Protein AF-A0A736RES4-F1 (afdb_monomer_lite)

Radius of gyration: 31.73 Å; chains: 1; bounding box: 87×68×67 Å

Sequence (250 aa):
MTNKTKELVAAGHALAKELHCAESAALVRELATQLDLQRVRADTLAADNENALAVLKEANHTVLRAKAWPDATPDYYVVVTSAGVWQSFCKTRAEAEFIVSKPFNPGYSVLEIYTAPPAPVSVLEEREAFESFMEARFRDTIDRKRVKNGDQGYFAWDMIVAWIVWQGRAAMLQGGDGNSPEIPNGYTKAADTGIPIESDGWQLVPVEPTSEMRDAYHDAQKEYESLNGLWSPDHQWKAMLAAAPQQEAK

Organism: NCBI:txid1967611

pLDDT: mean 71.94, std 18.94, range [29.03, 97.19]

Structure (mmCIF, N/CA/C/O backbone):
data_AF-A0A736RES4-F1
#
_entry.id   AF-A0A736RES4-F1
#
loop_
_atom_site.group_PDB
_atom_site.id
_atom_site.type_symbol
_atom_site.label_atom_id
_atom_site.label_alt_id
_atom_site.label_comp_id
_atom_site.label_asym_id
_atom_site.label_entity_id
_atom_site.label_seq_id
_atom_site.pdbx_PDB_ins_code
_atom_site.Cartn_x
_atom_site.Cartn_y
_atom_site.Cartn_z
_atom_site.occupancy
_atom_site.B_iso_or_equiv
_atom_site.auth_seq_id
_atom_site.auth_comp_id
_atom_site.auth_asym_id
_atom_site.auth_atom_id
_atom_site.pdbx_PDB_model_num
ATOM 1 N N . MET A 1 1 ? 21.924 -1.741 -8.881 1.00 59.28 1 MET A N 1
ATOM 2 C CA . MET A 1 1 ? 22.102 -2.820 -9.892 1.00 59.28 1 MET A CA 1
ATOM 3 C C . MET A 1 1 ? 23.445 -3.558 -9.711 1.00 59.28 1 MET A C 1
ATOM 5 O O . MET A 1 1 ? 24.275 -3.068 -8.956 1.00 59.28 1 MET A O 1
ATOM 9 N N . THR A 1 2 ? 23.685 -4.733 -10.324 1.00 69.56 2 THR A N 1
ATOM 10 C CA . THR A 1 2 ? 24.874 -5.584 -10.033 1.00 69.56 2 THR A CA 1
ATOM 11 C C . THR A 1 2 ? 26.161 -5.134 -10.755 1.00 69.56 2 THR A C 1
ATOM 13 O O . THR A 1 2 ? 26.101 -4.568 -11.846 1.00 69.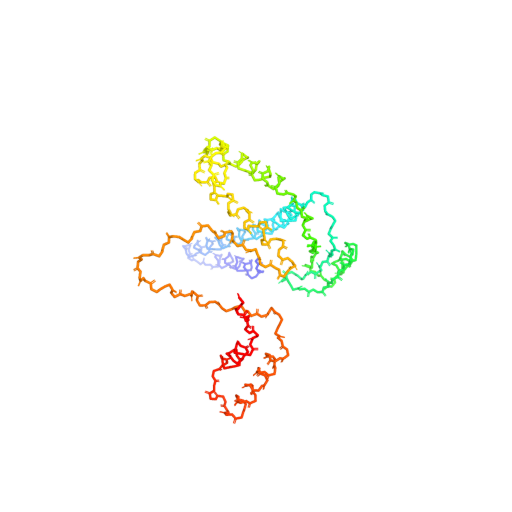56 2 THR A O 1
ATOM 16 N N . ASN A 1 3 ? 27.345 -5.424 -10.181 1.00 82.69 3 ASN A N 1
ATOM 17 C CA . ASN A 1 3 ? 28.668 -5.133 -10.784 1.00 82.69 3 ASN A CA 1
ATOM 18 C C . ASN A 1 3 ? 28.823 -5.677 -12.216 1.00 82.69 3 ASN A C 1
ATOM 20 O O . ASN A 1 3 ? 29.477 -5.048 -13.047 1.00 82.69 3 ASN A O 1
ATOM 24 N N . LYS A 1 4 ? 28.134 -6.779 -12.529 1.00 88.25 4 LYS A N 1
ATOM 25 C CA . LYS A 1 4 ? 28.147 -7.437 -13.841 1.00 88.25 4 LYS A CA 1
ATOM 26 C C . LYS A 1 4 ? 27.744 -6.505 -14.990 1.00 88.25 4 LYS A C 1
ATOM 28 O O . LYS A 1 4 ? 28.331 -6.575 -16.062 1.00 88.25 4 LYS A O 1
ATOM 33 N N . THR A 1 5 ? 26.788 -5.594 -14.781 1.00 91.75 5 THR A N 1
ATOM 34 C CA . THR A 1 5 ? 26.382 -4.633 -15.824 1.00 91.75 5 THR A CA 1
ATOM 35 C C . THR A 1 5 ? 27.490 -3.621 -16.118 1.00 91.75 5 THR A C 1
ATOM 37 O O . THR A 1 5 ? 27.674 -3.228 -17.265 1.00 91.75 5 THR A O 1
ATOM 40 N N . LYS A 1 6 ? 28.264 -3.209 -15.103 1.00 90.25 6 LYS A N 1
ATOM 41 C CA . LYS A 1 6 ? 29.404 -2.292 -15.286 1.00 90.25 6 LYS A CA 1
ATOM 42 C C . LYS A 1 6 ? 30.526 -2.960 -16.081 1.00 90.25 6 LYS A C 1
ATOM 44 O O . LYS A 1 6 ? 31.078 -2.353 -16.993 1.00 90.25 6 LYS A O 1
ATOM 49 N N . GLU A 1 7 ? 30.809 -4.219 -15.763 1.00 94.25 7 GLU A N 1
ATOM 50 C CA . GLU A 1 7 ? 31.782 -5.044 -16.484 1.00 94.25 7 GLU A CA 1
ATOM 51 C C . GLU A 1 7 ? 31.365 -5.254 -17.946 1.00 94.25 7 GLU A C 1
ATOM 53 O O . GLU A 1 7 ? 32.195 -5.117 -18.841 1.00 94.25 7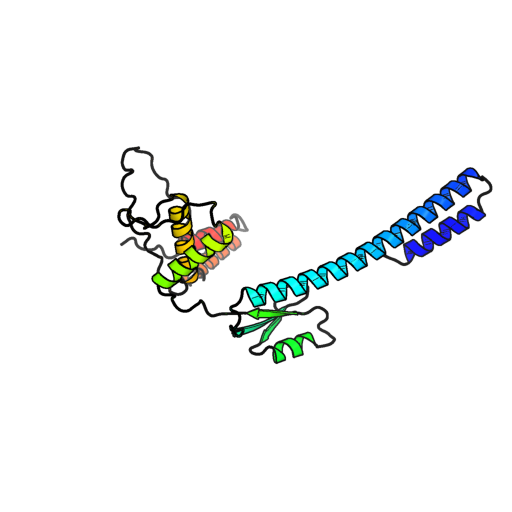 GLU A O 1
ATOM 58 N N . LEU A 1 8 ? 30.076 -5.496 -18.208 1.00 94.06 8 LEU A N 1
ATOM 59 C CA . LEU A 1 8 ? 29.555 -5.686 -19.564 1.00 94.06 8 LEU A CA 1
ATOM 60 C C . LEU A 1 8 ? 29.645 -4.412 -20.419 1.00 94.06 8 LEU A C 1
ATOM 62 O O . LEU A 1 8 ? 30.021 -4.486 -21.587 1.00 94.06 8 LEU A O 1
ATOM 66 N N . VAL A 1 9 ? 29.359 -3.241 -19.839 1.00 95.06 9 VAL A N 1
ATOM 67 C CA . VAL A 1 9 ? 29.549 -1.940 -20.509 1.00 95.06 9 VAL A CA 1
ATOM 68 C C . VAL A 1 9 ? 31.022 -1.733 -20.874 1.00 95.06 9 VAL A C 1
ATOM 70 O O . VAL A 1 9 ? 31.340 -1.385 -22.013 1.00 95.06 9 VAL A O 1
ATOM 73 N N . ALA A 1 10 ? 31.936 -1.995 -19.933 1.00 95.06 10 ALA A N 1
ATOM 74 C CA . ALA A 1 10 ? 33.372 -1.879 -20.176 1.00 95.06 10 ALA A CA 1
ATOM 75 C C . ALA A 1 10 ? 33.851 -2.854 -21.268 1.00 95.06 10 ALA A C 1
ATOM 77 O O . ALA A 1 10 ? 34.596 -2.454 -22.166 1.00 95.06 10 ALA A O 1
ATOM 78 N N . ALA A 1 11 ? 33.376 -4.102 -21.237 1.00 95.50 11 ALA A N 1
ATOM 79 C CA . ALA A 1 11 ? 33.677 -5.117 -22.241 1.00 95.50 11 ALA A CA 1
ATOM 80 C C . ALA A 1 11 ? 33.148 -4.737 -23.634 1.00 95.50 11 ALA A C 1
ATOM 82 O O . ALA A 1 11 ? 33.863 -4.897 -24.619 1.00 95.50 11 ALA A O 1
ATOM 83 N N . GLY A 1 12 ? 31.943 -4.165 -23.730 1.00 95.44 12 GLY A N 1
ATOM 84 C CA . GLY A 1 12 ? 31.389 -3.670 -24.994 1.00 95.44 12 GLY A CA 1
ATOM 85 C C . GLY A 1 12 ? 32.246 -2.562 -25.613 1.00 95.44 12 GLY A C 1
ATOM 86 O O . GLY A 1 12 ? 32.579 -2.609 -26.798 1.00 95.44 12 GLY A O 1
ATOM 87 N N . HIS A 1 13 ? 32.700 -1.601 -24.804 1.00 96.12 13 HIS A N 1
ATOM 88 C CA . HIS A 1 13 ? 33.616 -0.560 -25.278 1.00 96.12 13 HIS A CA 1
ATOM 89 C C . HIS A 1 13 ? 34.999 -1.095 -25.675 1.00 96.12 13 HIS A C 1
ATOM 91 O O . HIS A 1 13 ? 35.616 -0.536 -26.584 1.00 96.12 13 HIS A O 1
ATOM 97 N N . ALA A 1 14 ? 35.494 -2.148 -25.018 1.00 96.31 14 ALA A N 1
ATOM 98 C CA . ALA A 1 14 ? 36.739 -2.815 -25.396 1.00 96.31 14 ALA A CA 1
ATOM 99 C C . ALA A 1 14 ? 36.593 -3.561 -26.733 1.00 96.31 14 ALA A C 1
ATOM 101 O O . ALA A 1 14 ? 37.364 -3.304 -27.655 1.00 96.31 14 ALA A O 1
ATOM 102 N N . LEU A 1 15 ? 35.542 -4.373 -26.885 1.00 94.94 15 LEU A N 1
ATOM 103 C CA . LEU A 1 15 ? 35.248 -5.128 -28.107 1.00 94.94 15 LEU A CA 1
ATOM 104 C C . LEU A 1 15 ? 35.121 -4.215 -29.332 1.00 94.94 15 LEU A C 1
ATOM 106 O O . LEU A 1 15 ? 35.621 -4.520 -30.412 1.00 94.94 15 LEU A O 1
ATOM 110 N N . ALA A 1 16 ? 34.501 -3.048 -29.169 1.00 95.31 16 ALA A N 1
ATOM 111 C CA . ALA A 1 16 ? 34.380 -2.092 -30.258 1.00 95.31 16 ALA A CA 1
ATOM 112 C C . ALA A 1 16 ? 35.713 -1.510 -30.755 1.00 95.31 16 ALA A C 1
ATOM 114 O O . ALA A 1 16 ? 35.770 -1.036 -31.887 1.00 95.31 16 ALA A O 1
ATOM 115 N N . LYS A 1 17 ? 36.774 -1.524 -29.938 1.00 94.31 17 LYS A N 1
ATOM 116 C CA . LYS A 1 17 ? 38.123 -1.104 -30.361 1.00 94.31 17 LYS A CA 1
ATOM 117 C C . LYS A 1 17 ? 38.843 -2.191 -31.157 1.00 94.31 17 LYS A C 1
ATOM 119 O O . LYS A 1 17 ? 39.722 -1.869 -31.947 1.00 94.31 17 LYS A O 1
ATOM 124 N N . GLU A 1 18 ? 38.475 -3.449 -30.940 1.00 94.88 18 GLU A N 1
ATOM 125 C CA . GLU A 1 18 ? 39.070 -4.617 -31.597 1.00 94.88 18 GLU A CA 1
ATOM 126 C C . GLU A 1 18 ? 38.394 -4.940 -32.940 1.00 94.88 18 GLU A C 1
ATOM 128 O O . GLU A 1 18 ? 38.956 -5.646 -33.774 1.00 94.88 18 GLU A O 1
ATOM 133 N N . LEU A 1 19 ? 37.199 -4.395 -33.186 1.00 94.38 19 LEU A N 1
ATOM 134 C CA . LEU A 1 19 ? 36.451 -4.603 -34.423 1.00 94.38 19 LEU A CA 1
ATOM 135 C C . LEU A 1 19 ? 37.047 -3.827 -35.608 1.00 94.38 19 LEU A C 1
ATOM 137 O O . LEU A 1 19 ? 37.146 -2.602 -35.595 1.00 94.38 19 LEU A O 1
ATOM 141 N N . HIS A 1 20 ? 37.354 -4.548 -36.690 1.00 90.38 20 HIS A N 1
ATOM 142 C CA . HIS A 1 20 ? 37.870 -3.972 -37.940 1.00 90.38 20 HIS A CA 1
ATOM 143 C C . HIS A 1 20 ? 36.785 -3.326 -38.821 1.00 90.38 20 HIS A C 1
ATOM 145 O O . HIS A 1 20 ? 37.083 -2.453 -39.634 1.00 90.38 20 HIS A O 1
ATOM 151 N N . CYS A 1 21 ? 35.523 -3.744 -38.675 1.00 95.56 21 CYS A N 1
ATOM 152 C CA . CYS A 1 21 ? 34.391 -3.154 -39.387 1.00 95.56 21 CYS A CA 1
ATOM 153 C C . CYS A 1 21 ? 33.878 -1.922 -38.630 1.00 95.56 21 CYS A C 1
ATOM 155 O O . CYS A 1 21 ? 33.385 -2.040 -37.505 1.00 95.56 21 CYS A O 1
ATOM 157 N N . ALA A 1 22 ? 33.952 -0.750 -39.266 1.00 92.75 22 ALA A N 1
ATOM 158 C CA . ALA A 1 22 ? 33.562 0.520 -38.656 1.00 92.75 22 ALA A CA 1
ATOM 159 C C . ALA A 1 22 ? 32.084 0.551 -38.223 1.00 92.75 22 ALA A C 1
ATOM 161 O O . ALA A 1 22 ? 31.775 1.057 -37.144 1.00 92.75 22 ALA A O 1
ATOM 162 N N . GLU A 1 23 ? 31.187 -0.035 -39.021 1.00 94.38 23 GLU A N 1
ATOM 163 C CA . GLU A 1 23 ? 29.748 -0.096 -38.725 1.00 94.38 23 GLU A CA 1
ATOM 164 C C . GLU A 1 23 ? 29.456 -0.985 -37.512 1.00 94.38 23 GLU A C 1
ATOM 166 O O . GLU A 1 23 ? 28.743 -0.581 -36.594 1.00 94.38 23 GLU A O 1
ATOM 171 N N . SER A 1 24 ? 30.082 -2.164 -37.445 1.00 92.44 24 SER A N 1
ATOM 172 C CA . SER A 1 24 ? 29.939 -3.068 -36.295 1.00 92.44 24 SER A CA 1
ATOM 173 C C . SER A 1 24 ? 30.516 -2.447 -35.017 1.00 92.44 24 SER A C 1
ATOM 175 O O . SER A 1 24 ? 29.893 -2.504 -33.958 1.00 92.44 24 SER A O 1
ATOM 177 N N . ALA A 1 25 ? 31.674 -1.785 -35.111 1.00 94.56 25 ALA A N 1
ATOM 178 C CA . ALA A 1 25 ? 32.287 -1.073 -33.990 1.00 94.56 25 ALA A CA 1
ATOM 179 C C . ALA A 1 25 ? 31.430 0.106 -33.492 1.00 94.56 25 ALA A C 1
ATOM 181 O O . ALA A 1 25 ? 31.447 0.435 -32.304 1.00 94.56 25 ALA A O 1
ATOM 182 N N . ALA A 1 26 ? 30.710 0.787 -34.387 1.00 95.19 26 ALA A N 1
ATOM 183 C CA . ALA A 1 26 ? 29.781 1.853 -34.019 1.00 95.19 26 ALA A CA 1
ATOM 184 C C . ALA A 1 26 ? 28.559 1.296 -33.272 1.00 95.19 26 ALA A C 1
ATOM 186 O O . ALA A 1 26 ? 28.244 1.787 -32.190 1.00 95.19 26 ALA A O 1
ATOM 187 N N . LEU A 1 27 ? 27.941 0.225 -33.784 1.00 96.94 27 LEU A N 1
ATOM 188 C CA . LEU A 1 27 ? 26.786 -0.419 -33.146 1.00 96.94 27 LEU A CA 1
ATOM 189 C C . LEU A 1 27 ? 27.102 -0.939 -31.739 1.00 96.94 27 LEU A C 1
ATOM 191 O O . LEU A 1 27 ? 26.329 -0.714 -30.811 1.00 96.94 27 LEU A O 1
ATOM 195 N N . VAL A 1 28 ? 28.253 -1.592 -31.552 1.00 96.44 28 VAL A N 1
ATOM 196 C CA . VAL A 1 28 ? 28.653 -2.122 -30.238 1.00 96.44 28 VAL A CA 1
ATOM 197 C C . VAL A 1 28 ? 28.933 -0.994 -29.233 1.00 96.44 28 VAL A C 1
ATOM 199 O O . VAL A 1 28 ? 28.571 -1.121 -28.063 1.00 96.44 28 VAL A O 1
ATOM 202 N N . ARG A 1 29 ? 29.520 0.133 -29.672 1.00 95.38 29 ARG A N 1
ATOM 203 C CA . ARG A 1 29 ? 29.693 1.325 -28.816 1.00 95.38 29 ARG A CA 1
ATOM 204 C C . ARG A 1 29 ? 28.360 1.914 -28.394 1.00 95.38 29 ARG A C 1
ATOM 206 O O . ARG A 1 29 ? 28.181 2.175 -27.210 1.00 95.38 29 ARG A O 1
ATOM 213 N N . GLU A 1 30 ? 27.453 2.092 -29.346 1.00 97.19 30 GLU A N 1
ATOM 214 C CA . GLU A 1 30 ? 26.128 2.649 -29.088 1.00 97.19 30 GLU A CA 1
ATOM 215 C C . GLU A 1 30 ? 25.348 1.772 -28.102 1.00 97.19 30 GLU A C 1
ATOM 217 O O . GLU A 1 30 ? 24.819 2.272 -27.113 1.00 97.19 30 GLU A O 1
ATOM 222 N N . LEU A 1 31 ? 25.361 0.448 -28.291 1.00 96.94 31 LEU A N 1
ATOM 223 C CA . LEU A 1 31 ? 24.708 -0.488 -27.376 1.00 96.94 31 LEU A CA 1
ATOM 224 C C . LEU A 1 31 ? 25.300 -0.417 -25.957 1.00 96.94 31 LEU A C 1
ATOM 226 O O . LEU A 1 31 ? 24.554 -0.412 -24.978 1.00 96.94 31 LEU A O 1
ATOM 230 N N . ALA A 1 32 ? 26.629 -0.333 -25.832 1.00 95.88 32 ALA A N 1
ATOM 231 C CA . ALA A 1 32 ? 27.297 -0.198 -24.538 1.00 95.88 32 ALA A CA 1
ATOM 232 C C . ALA A 1 32 ? 26.924 1.121 -23.837 1.00 95.88 32 ALA A C 1
ATOM 234 O O . ALA A 1 32 ? 26.621 1.118 -22.643 1.00 95.88 32 ALA A O 1
ATOM 235 N N . THR A 1 33 ? 26.863 2.229 -24.581 1.00 96.69 33 THR A N 1
ATOM 236 C CA . THR A 1 33 ? 26.417 3.529 -24.062 1.00 96.69 33 THR A CA 1
ATOM 237 C C . THR A 1 33 ? 24.947 3.500 -23.645 1.00 96.69 33 THR A C 1
ATOM 239 O O . THR A 1 33 ? 24.610 3.973 -22.560 1.00 96.69 33 THR A O 1
ATOM 242 N N . GLN A 1 34 ? 24.065 2.894 -24.442 1.00 96.94 34 GLN A N 1
ATOM 243 C CA . GLN A 1 34 ? 22.653 2.737 -24.084 1.00 96.94 34 GLN A CA 1
ATOM 244 C C . GLN A 1 34 ? 22.472 1.884 -22.826 1.00 96.94 34 GLN A C 1
ATOM 246 O O . GLN A 1 34 ? 21.656 2.225 -21.968 1.00 96.94 34 GLN A O 1
ATOM 251 N N . LEU A 1 35 ? 23.253 0.813 -22.674 1.00 95.12 35 LEU A N 1
ATOM 252 C CA . LEU A 1 35 ? 23.230 -0.019 -21.475 1.00 95.12 35 LEU A CA 1
ATOM 253 C C . LEU A 1 35 ? 23.697 0.755 -20.230 1.00 95.12 35 LEU A C 1
ATOM 255 O O . LEU A 1 35 ? 23.096 0.612 -19.164 1.00 95.12 35 LEU A O 1
ATOM 259 N N . ASP A 1 36 ? 24.720 1.605 -20.353 1.00 95.00 36 ASP A N 1
ATOM 260 C CA . ASP A 1 36 ? 25.192 2.454 -19.252 1.00 95.00 36 ASP A CA 1
ATOM 261 C C . ASP A 1 36 ? 24.139 3.496 -18.845 1.00 95.00 36 ASP A C 1
ATOM 263 O O . ASP A 1 36 ? 23.849 3.658 -17.658 1.00 95.00 36 ASP A O 1
ATOM 267 N N . LEU A 1 37 ? 23.479 4.126 -19.824 1.00 95.44 37 LEU A N 1
ATOM 268 C CA . LEU A 1 37 ? 22.366 5.049 -19.583 1.00 95.44 37 LEU A CA 1
ATOM 269 C C . LEU A 1 37 ? 21.194 4.364 -18.869 1.00 95.44 37 LEU A C 1
ATOM 271 O O . LEU A 1 37 ? 20.633 4.925 -17.926 1.00 95.44 37 LEU A O 1
ATOM 275 N N . GLN A 1 38 ? 20.826 3.150 -19.289 1.00 93.62 38 GLN A N 1
ATOM 276 C CA . GLN A 1 38 ? 19.784 2.360 -18.624 1.00 93.62 38 GLN A CA 1
ATOM 277 C C . GLN A 1 38 ? 20.182 1.996 -17.191 1.00 93.62 38 GLN A C 1
ATOM 279 O O . GLN A 1 38 ? 19.349 2.074 -16.287 1.00 93.62 38 GLN A O 1
ATOM 284 N N . ARG A 1 39 ? 21.462 1.672 -16.956 1.00 92.81 39 ARG A N 1
ATOM 285 C CA . ARG A 1 39 ? 21.975 1.421 -15.605 1.00 92.81 39 ARG A CA 1
ATOM 286 C C . ARG A 1 39 ? 21.780 2.636 -14.705 1.00 92.81 39 ARG A C 1
ATOM 288 O O . ARG A 1 39 ? 21.192 2.501 -13.637 1.00 92.81 39 ARG A O 1
ATOM 295 N N . VAL A 1 40 ? 22.240 3.806 -15.152 1.00 93.56 40 VAL A N 1
ATOM 296 C CA . VAL A 1 40 ? 22.137 5.056 -14.384 1.00 93.56 40 VAL A CA 1
ATOM 297 C C . VAL A 1 40 ? 20.678 5.391 -14.081 1.00 93.56 40 VAL A C 1
ATOM 299 O O . VAL A 1 40 ? 20.353 5.652 -12.929 1.00 93.56 40 VAL A O 1
ATOM 302 N N . ARG A 1 41 ? 19.780 5.309 -15.073 1.00 94.38 41 ARG A N 1
ATOM 303 C CA . ARG A 1 41 ? 18.341 5.574 -14.877 1.00 94.38 41 ARG A CA 1
ATOM 304 C C . ARG A 1 41 ? 17.717 4.685 -13.808 1.00 94.38 41 ARG A C 1
ATOM 306 O O . ARG A 1 41 ? 16.942 5.164 -12.989 1.00 94.38 41 ARG A O 1
ATOM 313 N N . ALA A 1 42 ? 18.041 3.400 -13.816 1.00 90.19 42 ALA A N 1
ATOM 314 C CA . ALA A 1 42 ? 17.499 2.465 -12.842 1.00 90.19 42 ALA A CA 1
ATOM 315 C C . ALA A 1 42 ? 18.126 2.625 -11.448 1.00 90.19 42 ALA A C 1
ATOM 317 O O . ALA A 1 42 ? 17.423 2.432 -10.460 1.00 90.19 42 ALA A O 1
ATOM 318 N N . ASP A 1 43 ? 19.401 3.016 -11.346 1.00 90.19 43 ASP A N 1
ATOM 319 C CA . ASP A 1 43 ? 20.004 3.377 -10.057 1.00 90.19 43 ASP A CA 1
ATOM 320 C C . ASP A 1 43 ? 19.348 4.658 -9.485 1.00 90.19 43 ASP A C 1
ATOM 322 O O . ASP A 1 43 ? 19.042 4.704 -8.295 1.00 90.19 43 ASP A O 1
ATOM 326 N N . THR A 1 44 ? 19.036 5.659 -10.322 1.00 93.69 44 THR A N 1
ATOM 327 C CA . THR A 1 44 ? 18.265 6.851 -9.912 1.00 93.69 44 THR A CA 1
ATOM 328 C C . THR A 1 44 ? 16.851 6.488 -9.464 1.00 93.69 44 THR A C 1
ATOM 330 O O . THR A 1 44 ? 16.435 6.889 -8.383 1.00 93.69 44 THR A O 1
ATOM 333 N N . LEU A 1 45 ? 16.133 5.671 -10.241 1.00 91.75 45 LEU A N 1
ATOM 334 C CA . LEU A 1 45 ? 14.776 5.243 -9.894 1.00 91.75 45 LEU A CA 1
ATOM 335 C C . LEU A 1 45 ? 14.737 4.452 -8.578 1.00 91.75 45 LEU A C 1
ATOM 337 O O . LEU A 1 45 ? 13.792 4.584 -7.806 1.00 91.75 45 LEU A O 1
ATOM 341 N N . ALA A 1 46 ? 15.756 3.633 -8.307 1.00 91.00 46 ALA A N 1
ATOM 342 C CA . ALA A 1 46 ? 15.868 2.920 -7.039 1.00 91.00 46 ALA A CA 1
ATOM 343 C C . ALA A 1 46 ? 16.006 3.891 -5.853 1.00 91.00 46 ALA A C 1
ATOM 345 O O . ALA A 1 46 ? 15.287 3.740 -4.868 1.00 91.00 46 ALA A O 1
ATOM 346 N N . ALA A 1 47 ? 16.860 4.912 -5.975 1.00 89.38 47 ALA A N 1
ATOM 347 C CA . ALA A 1 47 ? 17.019 5.940 -4.946 1.00 89.38 47 ALA A CA 1
ATOM 348 C C . ALA A 1 47 ? 15.732 6.761 -4.739 1.00 89.38 47 ALA A C 1
ATOM 350 O O . ALA A 1 47 ? 15.321 7.002 -3.603 1.00 89.38 47 ALA A O 1
ATOM 351 N N . ASP A 1 48 ? 15.054 7.142 -5.824 1.00 90.50 48 ASP A N 1
ATOM 352 C CA . ASP A 1 48 ? 13.781 7.867 -5.757 1.00 90.50 48 ASP A CA 1
ATOM 353 C C . ASP A 1 48 ? 12.688 7.031 -5.076 1.00 90.50 48 ASP A C 1
ATOM 355 O O . ASP A 1 48 ? 11.938 7.547 -4.245 1.00 90.50 48 ASP A O 1
ATOM 359 N N . ASN A 1 49 ? 12.628 5.726 -5.360 1.00 87.88 49 ASN A N 1
ATOM 360 C CA . ASN A 1 49 ? 11.690 4.809 -4.712 1.00 87.88 49 ASN A CA 1
ATOM 361 C C . ASN A 1 49 ? 11.967 4.652 -3.209 1.00 87.88 49 ASN A C 1
ATOM 363 O O . ASN A 1 49 ? 11.023 4.624 -2.417 1.00 87.88 49 ASN A O 1
ATOM 367 N N . GLU A 1 50 ? 13.234 4.566 -2.796 1.00 89.44 50 GLU A N 1
ATOM 368 C CA . GLU A 1 50 ? 13.603 4.528 -1.374 1.00 89.44 50 GLU A CA 1
ATOM 369 C C . GLU A 1 50 ? 13.175 5.811 -0.648 1.00 89.44 50 GLU A C 1
ATOM 371 O O . GLU A 1 50 ? 12.569 5.745 0.426 1.00 89.44 50 GLU A O 1
ATOM 376 N N . ASN A 1 51 ? 13.396 6.974 -1.267 1.00 87.88 51 ASN A N 1
ATOM 377 C CA . ASN A 1 51 ? 12.951 8.261 -0.734 1.00 87.88 51 ASN A CA 1
ATOM 378 C C . ASN A 1 51 ? 11.421 8.346 -0.641 1.00 87.88 51 ASN A C 1
ATOM 380 O O . ASN A 1 51 ? 10.883 8.758 0.388 1.00 87.88 51 ASN A O 1
ATOM 384 N N . ALA A 1 52 ? 10.702 7.917 -1.681 1.00 82.25 52 ALA A N 1
ATOM 385 C CA . ALA A 1 52 ? 9.241 7.902 -1.689 1.00 82.25 52 ALA A CA 1
ATOM 386 C C . ALA A 1 52 ? 8.673 6.991 -0.589 1.00 82.25 52 ALA A C 1
ATOM 388 O O . ALA A 1 52 ? 7.730 7.371 0.106 1.00 82.25 52 ALA A O 1
ATOM 389 N N . LEU A 1 53 ? 9.276 5.818 -0.373 1.00 79.69 53 LEU A N 1
ATOM 390 C CA . LEU A 1 53 ? 8.908 4.920 0.722 1.00 79.69 53 LEU A CA 1
ATOM 391 C C . LEU A 1 53 ? 9.140 5.558 2.096 1.00 79.69 53 LEU A C 1
ATOM 393 O O . LEU A 1 53 ? 8.309 5.381 2.986 1.00 79.69 53 LEU A O 1
ATOM 397 N N . ALA A 1 54 ? 10.234 6.300 2.283 1.00 79.75 54 ALA A N 1
ATOM 398 C CA . ALA A 1 54 ? 10.489 7.020 3.529 1.00 79.75 54 ALA A CA 1
ATOM 399 C C . ALA A 1 54 ? 9.422 8.099 3.789 1.00 79.75 54 ALA A C 1
ATOM 401 O O . ALA A 1 54 ? 8.857 8.152 4.882 1.00 79.75 54 ALA A O 1
ATOM 402 N N . VAL A 1 55 ? 9.076 8.891 2.768 1.00 81.94 55 VAL A N 1
ATOM 403 C CA . VAL A 1 55 ? 8.021 9.917 2.854 1.00 81.94 55 VAL A CA 1
ATOM 404 C C . VAL A 1 55 ? 6.659 9.294 3.165 1.00 81.94 55 VAL A C 1
ATOM 406 O O . VAL A 1 55 ? 5.936 9.798 4.021 1.00 81.94 55 VAL A O 1
ATOM 409 N N . LEU A 1 56 ? 6.308 8.179 2.519 1.00 68.38 56 LEU A N 1
ATOM 410 C CA . LEU A 1 56 ? 5.041 7.486 2.767 1.00 68.38 56 LEU A CA 1
ATOM 411 C C . LEU A 1 56 ? 4.958 6.898 4.179 1.00 68.38 56 LEU A C 1
ATOM 413 O O . LEU A 1 56 ? 3.893 6.945 4.791 1.00 68.38 56 LEU A O 1
ATOM 417 N N . LYS A 1 57 ? 6.063 6.370 4.719 1.00 74.81 57 LYS A N 1
ATOM 418 C CA . LYS A 1 57 ? 6.114 5.887 6.107 1.00 74.81 57 LYS A CA 1
ATOM 419 C C . LYS A 1 57 ? 5.874 7.020 7.103 1.00 74.81 57 LYS A C 1
ATOM 421 O O . LYS A 1 57 ? 5.070 6.852 8.018 1.00 74.81 57 LYS A O 1
ATOM 426 N N . GLU A 1 58 ? 6.507 8.170 6.887 1.00 71.06 58 GLU A N 1
ATOM 427 C CA . GLU A 1 58 ? 6.324 9.354 7.733 1.00 71.06 58 GLU A CA 1
ATOM 428 C C . GLU A 1 58 ? 4.893 9.905 7.639 1.00 71.06 58 GLU A C 1
ATOM 430 O O . GLU A 1 58 ? 4.253 10.179 8.656 1.00 71.06 58 GLU A O 1
ATOM 435 N N . ALA A 1 59 ? 4.350 9.996 6.422 1.00 65.00 59 ALA A N 1
ATOM 436 C CA . ALA A 1 59 ? 2.970 10.410 6.181 1.00 65.00 59 ALA A CA 1
ATOM 437 C C . ALA A 1 59 ? 1.964 9.461 6.854 1.00 65.00 59 ALA A C 1
ATOM 439 O O . ALA A 1 59 ? 0.985 9.908 7.442 1.00 65.00 59 ALA A O 1
ATOM 440 N N . ASN A 1 60 ? 2.204 8.148 6.817 1.00 61.84 60 ASN A N 1
ATOM 441 C CA . ASN A 1 60 ? 1.325 7.183 7.471 1.00 61.84 60 ASN A CA 1
ATOM 442 C C . ASN A 1 60 ? 1.389 7.309 9.002 1.00 61.84 60 ASN A C 1
ATOM 444 O O . ASN A 1 60 ? 0.352 7.308 9.655 1.00 61.84 60 ASN A O 1
ATOM 448 N N . HIS A 1 61 ? 2.580 7.494 9.578 1.00 60.22 61 HIS A N 1
ATOM 449 C CA . HIS A 1 61 ? 2.732 7.736 11.016 1.00 60.22 61 HIS A CA 1
ATOM 450 C C . HIS A 1 61 ? 2.022 9.028 11.457 1.00 60.22 61 HIS A C 1
ATOM 452 O O . HIS A 1 61 ? 1.292 9.033 12.447 1.00 60.22 61 HIS A O 1
ATOM 458 N N . THR A 1 62 ? 2.156 10.115 10.693 1.00 58.59 62 THR A N 1
ATOM 459 C CA . THR A 1 62 ? 1.468 11.385 10.982 1.00 58.59 62 THR A CA 1
ATOM 460 C C . THR A 1 62 ? -0.044 11.303 10.793 1.00 58.59 62 THR A C 1
ATOM 462 O O . THR A 1 62 ? -0.778 11.835 11.621 1.00 58.59 62 THR A O 1
ATOM 465 N N . VAL A 1 63 ? -0.537 10.604 9.768 1.00 55.78 63 VAL A N 1
ATOM 466 C CA . VAL A 1 63 ? -1.978 10.375 9.568 1.00 55.78 63 VAL A CA 1
ATOM 467 C C . VAL A 1 63 ? -2.558 9.488 10.667 1.00 55.78 63 VAL A C 1
ATOM 469 O O . VAL A 1 63 ? -3.639 9.788 11.165 1.00 55.78 63 VAL A O 1
ATOM 472 N N . LEU A 1 64 ? -1.853 8.434 11.090 1.00 54.44 64 LEU A N 1
ATOM 473 C CA . LEU A 1 64 ? -2.269 7.608 12.226 1.00 54.44 64 LEU A CA 1
ATOM 474 C C . LEU A 1 64 ? -2.317 8.430 13.517 1.00 54.44 64 LEU A C 1
ATOM 476 O O . LEU A 1 64 ? -3.307 8.346 14.236 1.00 54.44 64 LEU A O 1
ATOM 480 N N . ARG A 1 65 ? -1.332 9.305 13.753 1.00 50.41 65 ARG A N 1
ATOM 481 C CA . ARG A 1 65 ? -1.319 10.231 14.895 1.00 50.41 65 ARG A CA 1
ATOM 482 C C . ARG A 1 65 ? -2.400 11.314 14.829 1.00 50.41 65 ARG A C 1
ATOM 484 O O . ARG A 1 65 ? -2.850 11.767 15.867 1.00 50.41 65 ARG A O 1
ATOM 491 N N . ALA A 1 66 ? -2.792 11.755 13.635 1.00 48.66 66 ALA A N 1
ATOM 492 C CA . ALA A 1 66 ? -3.856 12.744 13.451 1.00 48.66 66 ALA A CA 1
ATOM 493 C C . ALA A 1 66 ? -5.264 12.122 13.493 1.00 48.66 66 ALA A C 1
ATOM 495 O O . ALA A 1 66 ? -6.241 12.820 13.756 1.00 48.66 66 ALA A O 1
ATOM 496 N N . LYS A 1 67 ? -5.377 10.824 13.180 1.00 50.44 67 LYS A N 1
ATOM 497 C CA . LYS A 1 67 ? -6.633 10.063 13.188 1.00 50.44 67 LYS A CA 1
ATOM 498 C C . LYS A 1 67 ? -6.910 9.413 14.544 1.00 50.44 67 LYS A C 1
ATOM 500 O O . LYS A 1 67 ? -8.075 9.279 14.910 1.00 50.44 67 LYS A O 1
ATOM 505 N N . ALA A 1 68 ? -5.868 9.031 15.279 1.00 46.34 68 ALA A N 1
ATOM 506 C CA . ALA A 1 68 ? -5.945 8.887 16.723 1.00 46.34 68 ALA A CA 1
ATOM 507 C C . ALA A 1 68 ? -6.116 10.290 17.316 1.00 46.34 68 ALA A C 1
ATOM 509 O O . ALA A 1 68 ? -5.503 11.247 16.856 1.00 46.34 68 ALA A O 1
ATOM 510 N N . TRP A 1 69 ? -7.025 10.423 18.271 1.00 49.34 69 TRP A N 1
ATOM 511 C CA . TRP A 1 69 ? -7.342 11.670 18.963 1.00 49.34 69 TRP A CA 1
ATOM 512 C C . TRP A 1 69 ? -6.063 12.478 19.283 1.00 49.34 69 TRP A C 1
ATOM 514 O O . TRP A 1 69 ? -5.113 11.870 19.775 1.00 49.34 69 TRP A O 1
ATOM 524 N N . PRO A 1 70 ? -6.007 13.809 19.068 1.00 46.91 70 PRO A N 1
ATOM 525 C CA . PRO A 1 70 ? -4.778 14.594 19.253 1.00 46.91 70 PRO A CA 1
ATOM 526 C C . PRO A 1 70 ? -4.139 14.481 20.653 1.00 46.91 70 PRO A C 1
ATOM 528 O O . PRO A 1 70 ? -2.950 14.762 20.795 1.00 46.91 70 PRO A O 1
ATOM 531 N N . ASP A 1 71 ? -4.905 14.006 21.643 1.00 51.19 71 ASP A N 1
ATOM 532 C CA . ASP A 1 71 ? -4.496 13.792 23.035 1.00 51.19 71 ASP A CA 1
ATOM 533 C C . ASP A 1 71 ? -4.573 12.317 23.497 1.00 51.19 71 ASP A C 1
ATOM 535 O O . A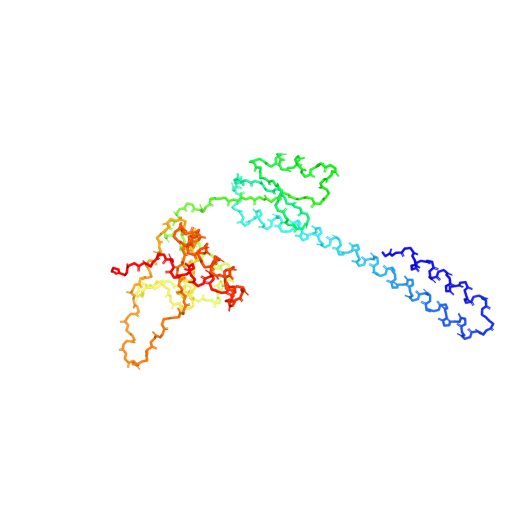SP A 1 71 ? -4.409 12.033 24.684 1.00 51.19 71 ASP A O 1
ATOM 539 N N . ALA A 1 72 ? -4.839 11.357 22.601 1.00 54.16 72 ALA A N 1
ATOM 540 C CA . ALA A 1 72 ? -4.892 9.945 22.977 1.00 54.16 72 ALA A CA 1
ATOM 541 C C . ALA A 1 72 ? -3.478 9.387 23.172 1.00 54.16 72 ALA A C 1
ATOM 543 O O . ALA A 1 72 ? -2.652 9.377 22.259 1.00 54.16 72 ALA A O 1
ATOM 544 N N . THR A 1 73 ? -3.207 8.879 24.370 1.00 60.19 73 THR A N 1
ATOM 545 C CA . THR A 1 73 ? -2.022 8.064 24.636 1.00 60.19 73 THR A CA 1
ATOM 546 C C . THR A 1 73 ? -2.250 6.650 24.102 1.00 60.19 73 THR A C 1
ATOM 548 O O . THR A 1 73 ? -3.286 6.071 24.433 1.00 60.19 73 THR A O 1
ATOM 551 N N . PRO A 1 74 ? -1.314 6.067 23.329 1.00 67.81 74 PRO A N 1
ATOM 552 C CA . PRO A 1 74 ? -1.385 4.657 22.958 1.00 67.81 74 PRO A CA 1
ATOM 553 C C . PRO A 1 74 ? -1.489 3.780 24.204 1.00 67.81 74 PRO A C 1
ATOM 555 O O . PRO A 1 74 ? -0.695 3.945 25.134 1.00 67.81 74 PRO A O 1
ATOM 558 N N . ASP A 1 75 ? -2.430 2.840 24.209 1.00 72.06 75 ASP A N 1
ATOM 559 C CA . ASP A 1 75 ? -2.571 1.863 25.289 1.00 72.06 75 ASP A CA 1
ATOM 560 C C . ASP A 1 75 ? -1.394 0.881 25.288 1.00 72.06 75 ASP A C 1
ATOM 562 O O . ASP A 1 75 ? -0.890 0.497 26.346 1.00 72.06 75 ASP A O 1
ATOM 566 N N . TYR A 1 76 ? -0.921 0.511 24.091 1.00 80.38 76 TYR A N 1
ATOM 567 C CA . TYR A 1 76 ? 0.193 -0.413 23.904 1.00 80.38 76 TYR A CA 1
ATOM 568 C C . TYR A 1 76 ? 1.033 -0.088 22.669 1.00 80.38 76 TYR A C 1
ATOM 570 O O . TYR A 1 76 ? 0.632 0.644 21.765 1.00 80.38 76 TYR A O 1
ATOM 578 N N . TYR A 1 77 ? 2.213 -0.696 22.619 1.00 83.31 77 TYR A N 1
ATOM 579 C CA . TYR A 1 77 ? 3.147 -0.616 21.508 1.00 83.31 77 TYR A CA 1
ATOM 580 C C . TYR A 1 77 ? 3.507 -2.024 21.062 1.00 83.31 77 TYR A C 1
ATOM 582 O O . TYR A 1 77 ? 3.716 -2.923 21.873 1.00 83.31 77 TYR A O 1
ATOM 590 N N . VAL A 1 78 ? 3.603 -2.228 19.761 1.00 85.25 78 VAL A N 1
ATOM 591 C CA . VAL A 1 78 ? 3.867 -3.528 19.168 1.00 85.25 78 VAL A CA 1
ATOM 592 C C . VAL A 1 78 ? 5.075 -3.429 18.254 1.00 85.25 78 VAL A C 1
ATOM 594 O O . VAL A 1 78 ? 5.126 -2.584 17.370 1.00 85.25 78 VAL A O 1
ATOM 597 N N . VAL A 1 79 ? 6.052 -4.309 18.446 1.00 84.75 79 VAL A N 1
ATOM 598 C CA . VAL A 1 79 ? 7.206 -4.408 17.555 1.00 84.75 79 VAL A CA 1
ATOM 599 C C . VAL A 1 79 ? 6.879 -5.389 16.440 1.00 84.75 79 VAL A C 1
ATOM 601 O O . VAL A 1 79 ? 6.545 -6.550 16.698 1.00 84.75 79 VAL A O 1
ATOM 604 N N . VAL A 1 80 ? 6.993 -4.917 15.203 1.00 82.38 80 VAL A N 1
ATOM 605 C CA . VAL A 1 80 ? 6.782 -5.714 13.993 1.00 82.38 80 VAL A CA 1
ATOM 606 C C . VAL A 1 80 ? 8.047 -5.759 13.150 1.00 82.38 80 VAL A C 1
ATOM 608 O O . VAL A 1 80 ? 8.839 -4.815 13.143 1.00 82.38 80 VAL A O 1
ATOM 611 N N . THR A 1 81 ? 8.242 -6.858 12.427 1.00 82.00 81 THR A N 1
ATOM 612 C CA . THR A 1 81 ? 9.313 -6.963 11.430 1.00 82.00 81 THR A CA 1
ATOM 613 C C . THR A 1 81 ? 9.003 -6.114 10.198 1.00 82.00 81 THR A C 1
ATOM 615 O O . THR A 1 81 ? 7.870 -5.683 9.983 1.00 82.00 81 THR A O 1
ATOM 618 N N . SER A 1 82 ? 9.990 -5.953 9.317 1.00 74.88 82 SER A N 1
ATOM 619 C CA . SER A 1 82 ? 9.802 -5.331 8.000 1.00 74.88 82 SER A CA 1
ATOM 620 C C . SER A 1 82 ? 8.771 -6.050 7.117 1.00 74.88 82 SER A C 1
ATOM 622 O O . SER A 1 82 ? 8.207 -5.430 6.220 1.00 74.88 82 SER A O 1
ATOM 624 N N . ALA A 1 83 ? 8.500 -7.333 7.381 1.00 73.62 83 ALA A N 1
ATOM 625 C CA . ALA A 1 83 ? 7.464 -8.124 6.716 1.00 73.62 83 ALA A CA 1
ATOM 626 C C . ALA A 1 83 ? 6.087 -8.026 7.406 1.00 73.62 83 ALA A C 1
ATOM 628 O O . ALA A 1 83 ? 5.163 -8.739 7.027 1.00 73.62 83 ALA A O 1
ATOM 629 N N . GLY A 1 84 ? 5.947 -7.181 8.434 1.00 70.56 84 GLY A N 1
ATOM 630 C CA . GLY A 1 84 ? 4.701 -7.001 9.184 1.00 70.56 84 GLY A CA 1
ATOM 631 C C . GLY A 1 84 ? 4.390 -8.124 10.176 1.00 70.56 84 GLY A C 1
ATOM 632 O O . GLY A 1 84 ? 3.268 -8.210 10.665 1.00 70.56 84 GLY A O 1
ATOM 633 N N . VAL A 1 85 ? 5.361 -8.989 10.492 1.00 80.12 85 VAL A N 1
ATOM 634 C CA . VAL A 1 85 ? 5.165 -10.086 11.452 1.00 80.12 85 VAL A CA 1
ATOM 635 C C . VAL A 1 85 ? 5.308 -9.555 12.874 1.00 80.12 85 VAL A C 1
ATOM 637 O O . VAL A 1 85 ? 6.307 -8.911 13.199 1.00 80.12 85 VAL A O 1
ATOM 640 N N . TRP A 1 86 ? 4.329 -9.863 13.722 1.00 83.69 86 TRP A N 1
ATOM 641 C CA . TRP A 1 86 ? 4.347 -9.538 15.145 1.00 83.69 86 TRP A CA 1
ATOM 642 C C . TRP A 1 86 ? 5.510 -10.223 15.873 1.00 83.69 86 TRP A C 1
ATOM 644 O O . TRP A 1 86 ? 5.723 -11.421 15.704 1.00 83.69 86 TRP A O 1
ATOM 654 N N . GLN A 1 87 ? 6.259 -9.467 16.679 1.00 83.12 87 GLN A N 1
ATOM 655 C CA . GLN A 1 87 ? 7.392 -9.992 17.453 1.00 83.12 87 GLN A CA 1
ATOM 656 C C . GLN A 1 87 ? 7.228 -9.791 18.952 1.00 83.12 87 GLN A C 1
ATOM 658 O O . GLN A 1 87 ? 7.576 -10.666 19.743 1.00 83.12 87 GLN A O 1
ATOM 663 N N . SER A 1 88 ? 6.777 -8.613 19.378 1.00 84.50 88 SER A N 1
ATOM 664 C CA . SER A 1 88 ? 6.700 -8.286 20.802 1.00 84.50 88 SER A CA 1
ATOM 665 C C . SER A 1 88 ? 5.625 -7.252 21.085 1.00 84.50 88 SER A C 1
ATOM 667 O O . SER A 1 88 ? 5.314 -6.407 20.248 1.00 84.50 88 SER A O 1
ATOM 669 N N . PHE A 1 89 ? 5.087 -7.320 22.297 1.00 87.12 89 PHE A N 1
ATOM 670 C CA . PHE A 1 89 ? 4.120 -6.380 22.845 1.00 87.12 89 PHE A CA 1
ATOM 671 C C . PHE A 1 89 ? 4.744 -5.652 24.035 1.00 87.12 89 PHE A C 1
ATOM 673 O O . PHE A 1 89 ? 5.350 -6.279 24.905 1.00 87.12 89 PHE A O 1
ATOM 680 N N . CYS A 1 90 ? 4.607 -4.333 24.061 1.00 83.38 90 CYS A N 1
ATOM 681 C CA . CYS A 1 90 ? 5.249 -3.431 25.007 1.00 83.38 90 CYS A CA 1
ATOM 682 C C . CYS A 1 90 ? 4.213 -2.468 25.588 1.00 83.38 90 CYS A C 1
ATOM 684 O O . CYS A 1 90 ? 3.322 -1.996 24.881 1.00 83.38 90 CYS A O 1
ATOM 686 N N . LYS A 1 91 ? 4.344 -2.145 26.877 1.00 81.62 91 LYS A N 1
ATOM 687 C CA . LYS A 1 91 ? 3.456 -1.169 27.530 1.00 81.62 91 LYS A CA 1
ATOM 688 C C . LYS A 1 91 ? 3.934 0.260 27.331 1.00 81.62 91 LYS A C 1
ATOM 690 O O . LYS A 1 91 ? 3.142 1.189 27.414 1.00 81.62 91 LYS A O 1
ATOM 695 N N . THR A 1 92 ? 5.226 0.448 27.078 1.00 82.62 92 THR A N 1
ATOM 696 C CA . THR A 1 92 ? 5.802 1.776 26.868 1.00 82.62 92 THR A CA 1
ATOM 697 C C . THR A 1 92 ? 6.523 1.869 25.532 1.00 82.62 92 THR A C 1
ATOM 699 O O . THR A 1 92 ? 7.087 0.894 25.029 1.00 82.62 92 THR A O 1
ATOM 702 N N . ARG A 1 93 ? 6.549 3.081 24.970 1.00 80.94 93 ARG A N 1
ATOM 703 C CA . ARG A 1 93 ? 7.272 3.368 23.729 1.00 80.94 93 ARG A CA 1
ATOM 704 C C . ARG A 1 93 ? 8.769 3.085 23.864 1.00 80.94 93 ARG A C 1
ATOM 706 O O . ARG A 1 93 ? 9.364 2.514 22.959 1.00 80.94 93 ARG A O 1
ATOM 713 N N . ALA A 1 94 ? 9.353 3.422 25.014 1.00 85.19 94 ALA A N 1
ATOM 714 C CA . ALA A 1 94 ? 10.774 3.221 25.289 1.00 85.19 94 ALA A CA 1
ATOM 715 C C . ALA A 1 94 ? 11.179 1.736 25.263 1.00 85.19 94 ALA A C 1
ATOM 717 O O . ALA A 1 94 ? 12.240 1.399 24.744 1.00 85.19 94 ALA A O 1
ATOM 718 N N . GLU A 1 95 ? 10.329 0.835 25.768 1.00 86.50 95 GLU A N 1
ATOM 719 C CA . GLU A 1 95 ? 10.551 -0.615 25.662 1.00 86.50 95 GLU A CA 1
ATOM 720 C C . GLU A 1 95 ? 10.551 -1.079 24.201 1.00 86.50 95 GLU A C 1
ATOM 722 O O . GLU A 1 95 ? 11.430 -1.839 23.789 1.00 86.50 95 GLU A O 1
ATOM 727 N N . ALA A 1 96 ? 9.600 -0.593 23.400 1.00 86.00 96 ALA A N 1
ATOM 728 C CA . ALA A 1 96 ? 9.501 -0.948 21.990 1.00 86.00 96 ALA A CA 1
ATOM 729 C C . ALA A 1 96 ? 10.694 -0.406 21.178 1.00 86.00 96 ALA A C 1
ATOM 731 O O . ALA A 1 96 ? 11.300 -1.138 20.393 1.00 86.00 96 ALA A O 1
ATOM 732 N N . GLU A 1 97 ? 11.094 0.845 21.414 1.00 85.94 97 GLU A N 1
ATOM 733 C CA . GLU A 1 97 ? 12.264 1.474 20.786 1.00 85.94 97 GLU A CA 1
ATOM 734 C C . GLU A 1 97 ? 13.574 0.787 21.195 1.00 85.94 97 GLU A C 1
ATOM 736 O O . GLU A 1 97 ? 14.465 0.591 20.364 1.00 85.94 97 GLU A O 1
ATOM 741 N N . PHE A 1 98 ? 13.689 0.327 22.443 1.00 87.56 98 PHE A N 1
ATOM 742 C CA . PHE A 1 98 ? 14.829 -0.475 22.884 1.00 87.56 98 PHE A CA 1
ATOM 743 C C . PHE A 1 98 ? 14.945 -1.799 22.113 1.00 87.56 98 PHE A C 1
ATOM 745 O O . PHE A 1 98 ? 16.047 -2.237 21.793 1.00 87.56 98 PHE A O 1
ATOM 752 N N . ILE A 1 99 ? 13.826 -2.443 21.777 1.00 83.25 99 ILE A N 1
ATOM 753 C CA . ILE A 1 99 ? 13.834 -3.672 20.971 1.00 83.25 99 ILE A CA 1
ATOM 754 C C . ILE A 1 99 ? 14.195 -3.367 19.512 1.00 83.25 99 ILE A C 1
ATOM 756 O O . ILE A 1 99 ? 15.006 -4.088 18.929 1.00 83.25 99 ILE A O 1
ATOM 760 N N . VAL A 1 100 ? 13.631 -2.306 18.929 1.00 85.06 100 VAL A N 1
ATOM 761 C CA . VAL A 1 100 ? 13.898 -1.909 17.535 1.00 85.06 100 VAL A CA 1
ATOM 762 C C . VAL A 1 100 ? 15.339 -1.425 17.339 1.00 85.06 100 VAL A C 1
ATOM 764 O O . VAL A 1 100 ? 15.939 -1.686 16.303 1.00 85.06 100 VAL A O 1
ATOM 767 N N . SER A 1 101 ? 15.934 -0.780 18.344 1.00 86.25 101 SER A N 1
ATOM 768 C CA . SER A 1 101 ? 17.312 -0.265 18.287 1.00 86.25 101 SER A CA 1
ATOM 769 C C . SER A 1 101 ? 18.403 -1.342 18.347 1.00 86.25 101 SER A C 1
ATOM 771 O O . SER A 1 101 ? 19.583 -1.025 18.174 1.00 86.25 101 SER A O 1
ATOM 773 N N . LYS A 1 102 ? 18.058 -2.619 18.573 1.00 85.19 102 LYS A N 1
ATOM 774 C CA . LYS A 1 102 ? 19.060 -3.690 18.636 1.00 85.19 102 LYS A CA 1
ATOM 775 C C . LYS A 1 102 ? 19.668 -3.950 17.252 1.00 85.19 102 LYS A C 1
ATOM 777 O O . LYS A 1 102 ? 18.932 -4.102 16.280 1.00 85.19 102 LYS A O 1
ATOM 782 N N . PRO A 1 103 ? 21.000 -4.121 17.151 1.00 80.56 103 PRO A N 1
ATOM 783 C CA . PRO A 1 103 ? 21.688 -4.261 15.864 1.00 80.56 103 PRO A CA 1
ATOM 784 C C . PRO A 1 103 ? 21.276 -5.509 15.065 1.00 80.56 103 PRO A C 1
ATOM 786 O O . PRO A 1 103 ? 21.467 -5.551 13.855 1.00 80.56 103 PRO A O 1
ATOM 789 N N . PHE A 1 104 ? 20.693 -6.517 15.721 1.00 79.94 104 PHE A N 1
ATOM 790 C CA . PHE A 1 104 ? 20.178 -7.733 15.084 1.00 79.94 104 PHE A CA 1
ATOM 791 C C . PHE A 1 104 ? 18.696 -7.654 14.671 1.00 79.94 104 PHE A C 1
ATOM 793 O O . PHE A 1 104 ? 18.179 -8.626 14.129 1.00 79.94 104 PHE A O 1
ATOM 800 N N . ASN A 1 105 ? 18.037 -6.504 14.860 1.00 81.81 105 ASN A N 1
ATOM 801 C CA . ASN A 1 105 ? 16.653 -6.247 14.446 1.00 81.81 105 ASN A CA 1
ATOM 802 C C . ASN A 1 105 ? 16.556 -5.195 13.314 1.00 81.81 105 ASN A C 1
ATOM 804 O O . ASN A 1 105 ? 15.791 -4.232 13.429 1.00 81.81 105 ASN A O 1
ATOM 808 N N . PRO A 1 106 ? 17.317 -5.321 12.207 1.00 79.94 106 PRO A N 1
ATOM 809 C CA . PRO A 1 106 ? 17.258 -4.340 11.134 1.00 79.94 106 PRO A CA 1
ATOM 810 C C . PRO A 1 106 ? 15.867 -4.331 10.488 1.00 79.94 106 PRO A C 1
ATOM 812 O O . PRO A 1 106 ? 15.334 -5.365 10.084 1.00 79.94 106 PRO A O 1
ATOM 815 N N . GLY A 1 107 ? 15.283 -3.139 10.372 1.00 77.19 107 GLY A N 1
ATOM 816 C CA . GLY A 1 107 ? 13.994 -2.941 9.710 1.00 77.19 107 GLY A CA 1
ATOM 817 C C . GLY A 1 107 ? 12.771 -3.286 10.558 1.00 77.19 107 GLY A C 1
ATOM 818 O O . GLY A 1 107 ? 11.674 -3.349 10.009 1.00 77.19 107 GLY A O 1
ATOM 819 N N . TYR A 1 108 ? 12.935 -3.507 11.863 1.00 85.19 108 TYR A N 1
ATOM 820 C CA . TYR A 1 108 ? 11.793 -3.594 12.770 1.00 85.19 108 TYR A CA 1
ATOM 821 C C . TYR A 1 108 ? 11.199 -2.195 12.980 1.00 85.19 108 TYR A C 1
ATOM 823 O O . TYR A 1 108 ? 11.903 -1.189 12.885 1.00 85.19 108 TYR A O 1
ATOM 831 N N . SER A 1 109 ? 9.905 -2.121 13.269 1.00 83.06 109 SER A N 1
ATOM 832 C CA . SER A 1 109 ? 9.211 -0.861 13.551 1.00 83.06 109 SER A CA 1
ATOM 833 C C . SER A 1 109 ? 8.236 -1.005 14.710 1.00 83.06 109 SER A C 1
ATOM 835 O O . SER A 1 109 ? 7.730 -2.096 14.973 1.00 83.06 109 SER A O 1
ATOM 837 N N . VAL A 1 110 ? 7.966 0.109 15.388 1.00 84.12 110 VAL A N 1
ATOM 838 C CA . VAL A 1 110 ? 6.967 0.189 16.457 1.00 84.12 110 VAL A CA 1
ATOM 839 C C . VAL A 1 110 ? 5.618 0.590 15.862 1.00 84.12 110 VAL A C 1
ATOM 841 O O . VAL A 1 110 ? 5.536 1.557 15.109 1.00 84.12 110 VAL A O 1
ATOM 844 N N . LEU A 1 111 ? 4.571 -0.146 16.217 1.00 78.81 111 LEU A N 1
ATOM 845 C CA . LEU A 1 111 ? 3.176 0.144 15.920 1.00 78.81 111 LEU A CA 1
ATOM 846 C C . LEU A 1 111 ? 2.457 0.527 17.216 1.00 78.81 111 LEU A C 1
ATOM 848 O O . LEU A 1 111 ? 2.548 -0.188 18.210 1.00 78.81 111 LEU A O 1
ATOM 852 N N . GLU A 1 112 ? 1.749 1.648 17.209 1.00 80.06 112 GLU A N 1
ATOM 853 C CA . GLU A 1 112 ? 0.940 2.107 18.341 1.00 80.06 112 GLU A CA 1
ATOM 854 C C . GLU A 1 112 ? -0.446 1.453 18.292 1.00 80.06 112 GLU A C 1
ATOM 856 O O . GLU A 1 112 ? -1.089 1.436 17.241 1.00 80.06 112 GLU A O 1
ATOM 861 N N . ILE A 1 113 ? -0.899 0.906 19.419 1.00 73.69 113 ILE A N 1
ATOM 862 C CA . ILE A 1 113 ? -2.193 0.236 19.567 1.00 73.69 113 ILE A CA 1
ATOM 863 C C . ILE A 1 113 ? -3.030 1.007 20.586 1.00 73.69 113 ILE A C 1
ATOM 865 O O . ILE A 1 113 ? -2.583 1.267 21.702 1.00 73.69 113 ILE A O 1
ATOM 869 N N . TYR A 1 114 ? -4.259 1.326 20.195 1.00 66.19 114 TYR A N 1
ATOM 870 C CA . TYR A 1 114 ? -5.246 2.033 21.002 1.00 66.19 114 TYR A CA 1
ATOM 871 C C . TYR A 1 114 ? -6.424 1.071 21.221 1.00 66.19 114 TYR A C 1
ATOM 873 O O . TYR A 1 114 ? -7.045 0.627 20.256 1.00 66.19 114 TYR A O 1
ATOM 881 N N . THR A 1 115 ? -6.675 0.675 22.466 1.00 59.50 115 THR A N 1
ATOM 882 C CA . THR A 1 115 ? -7.661 -0.335 22.877 1.00 59.50 115 THR A CA 1
ATOM 883 C C . THR A 1 115 ? -8.964 0.246 23.424 1.00 59.50 115 THR A C 1
ATOM 885 O O . THR A 1 115 ? -9.884 -0.523 23.683 1.00 59.50 115 THR A O 1
ATOM 888 N N . ALA A 1 116 ? -9.087 1.568 23.582 1.00 48.53 116 ALA A N 1
ATOM 889 C CA . ALA A 1 116 ? -10.333 2.194 24.029 1.00 48.53 116 ALA A CA 1
ATOM 890 C C . ALA A 1 116 ? -11.213 2.674 22.849 1.00 48.53 116 ALA A C 1
ATOM 892 O O . ALA A 1 116 ? -10.795 3.557 22.093 1.00 48.53 116 ALA A O 1
ATOM 893 N N . PRO A 1 117 ? -12.454 2.165 22.702 1.00 42.78 117 PRO A N 1
ATOM 894 C CA . PRO A 1 117 ? -13.507 2.864 21.972 1.00 42.78 117 PRO A CA 1
ATOM 895 C C . PRO A 1 117 ? -13.801 4.206 22.669 1.00 42.78 117 PRO A C 1
ATOM 897 O O . PRO A 1 117 ? -13.696 4.283 23.897 1.00 42.78 117 PRO A O 1
ATOM 900 N N . PRO A 1 118 ? -14.166 5.274 21.935 1.00 38.19 118 PRO A N 1
ATOM 901 C CA . PRO A 1 118 ? -14.578 6.526 22.560 1.00 38.19 118 PRO A CA 1
ATOM 902 C C . PRO A 1 118 ? -15.728 6.267 23.543 1.00 38.19 118 PRO A C 1
ATOM 904 O O . PRO A 1 118 ? -16.635 5.486 23.249 1.00 38.19 118 PRO A O 1
ATOM 907 N N . ALA A 1 119 ? -15.678 6.923 24.709 1.00 39.97 119 ALA A N 1
ATOM 908 C CA . ALA A 1 119 ? -16.773 6.920 25.678 1.00 39.97 119 ALA A CA 1
ATOM 909 C C . ALA A 1 119 ? -18.102 7.241 24.965 1.00 39.97 119 ALA A C 1
ATOM 911 O O . ALA A 1 119 ? -18.071 8.030 24.017 1.00 39.97 119 ALA A O 1
ATOM 912 N N . PRO A 1 120 ? -19.243 6.653 25.381 1.00 42.19 120 PRO A N 1
ATOM 913 C CA . PRO A 1 120 ? -20.513 6.799 24.677 1.00 42.19 120 PRO A CA 1
ATOM 914 C C . PRO A 1 120 ? -20.851 8.282 24.515 1.00 42.19 120 PRO A C 1
ATOM 916 O O . PRO A 1 120 ? -21.195 8.978 25.471 1.00 42.19 120 PRO A O 1
ATOM 919 N N . VAL A 1 121 ? -20.681 8.763 23.286 1.00 43.03 121 VAL A N 1
ATOM 920 C CA . VAL A 1 121 ? -20.932 10.143 22.899 1.00 43.03 121 VAL A CA 1
ATOM 921 C C . VAL A 1 121 ? -22.443 10.320 22.923 1.00 43.03 121 VAL A C 1
ATOM 923 O O . VAL A 1 121 ? -23.183 9.519 22.353 1.00 43.03 121 VAL A O 1
ATOM 926 N N . SER A 1 122 ? -22.929 11.329 23.640 1.00 50.78 122 SER A N 1
ATOM 927 C CA . SER A 1 122 ? -24.368 11.581 23.703 1.00 50.78 122 SER A CA 1
ATOM 928 C C . SER A 1 122 ? -24.927 11.799 22.284 1.00 50.78 122 SER A C 1
ATOM 930 O O . SER A 1 122 ? -24.301 12.467 21.464 1.00 50.78 122 SER A O 1
ATOM 932 N N . VAL A 1 123 ? -26.119 11.265 21.985 1.00 51.56 123 VAL A N 1
ATOM 933 C CA . VAL A 1 123 ? -26.771 11.315 20.649 1.00 51.56 123 VAL A CA 1
ATOM 934 C C . VAL A 1 123 ? -26.832 12.736 20.053 1.00 51.56 123 VAL A C 1
ATOM 936 O O . VAL A 1 123 ? -26.865 12.916 18.835 1.00 51.56 123 VAL A O 1
ATOM 939 N N . LEU A 1 124 ? -26.837 13.768 20.905 1.00 50.34 124 LEU A N 1
ATOM 940 C CA . LEU A 1 124 ? -26.836 15.168 20.485 1.00 50.34 124 LEU A CA 1
ATOM 941 C C . LEU A 1 124 ? -25.481 15.608 19.899 1.00 50.34 124 LEU A C 1
ATOM 943 O O . LEU A 1 124 ? -25.452 16.281 18.872 1.00 50.34 124 LEU A O 1
ATOM 947 N N . GLU A 1 125 ? -24.376 15.173 20.498 1.00 62.31 125 GLU A N 1
ATOM 948 C CA . GLU A 1 125 ? -23.011 15.491 20.067 1.00 62.31 125 GLU A CA 1
ATOM 949 C C . GLU A 1 125 ? -22.628 14.726 18.786 1.00 62.31 125 GLU A C 1
ATOM 951 O O . GLU A 1 125 ? -22.003 15.286 17.886 1.00 62.31 125 GLU A O 1
ATOM 956 N N . GLU A 1 126 ? -23.110 13.489 18.611 1.00 67.75 126 GLU A N 1
ATOM 957 C CA . GLU A 1 126 ? -22.934 12.745 17.352 1.00 67.75 126 GLU A CA 1
ATOM 958 C C . GLU A 1 126 ? -23.601 13.435 16.159 1.00 67.75 126 GLU A C 1
ATOM 960 O O . GLU A 1 126 ? -23.096 13.386 15.030 1.00 67.75 126 GLU A O 1
ATOM 965 N N . ARG A 1 127 ? -24.738 14.093 16.406 1.00 74.44 127 ARG A N 1
ATOM 966 C CA . ARG A 1 127 ? -25.466 14.818 15.369 1.00 74.44 127 ARG A CA 1
ATOM 967 C C . ARG A 1 127 ? -24.771 16.113 14.978 1.00 74.44 127 ARG A C 1
ATOM 969 O O . ARG A 1 127 ? -24.719 16.435 13.793 1.00 74.44 127 ARG A O 1
ATOM 976 N N . GLU A 1 128 ? -24.191 16.820 15.938 1.00 79.25 128 GLU A N 1
ATOM 977 C CA . GLU A 1 128 ? -23.365 18.001 15.668 1.00 79.25 128 GLU A CA 1
ATOM 978 C C . GLU A 1 128 ? -22.069 17.633 14.928 1.00 79.25 128 GLU A C 1
ATOM 980 O O . GLU A 1 128 ? -21.673 18.325 13.983 1.00 79.25 128 GLU A O 1
ATOM 985 N N . ALA A 1 129 ? -21.449 16.501 15.280 1.00 78.38 129 ALA A N 1
ATOM 986 C CA . ALA A 1 129 ? -20.279 15.972 14.583 1.00 78.38 129 ALA A CA 1
ATOM 987 C C . ALA A 1 129 ? -20.597 15.596 13.126 1.00 78.38 129 ALA A C 1
ATOM 989 O O . ALA A 1 129 ? -19.847 15.947 12.210 1.00 78.38 129 ALA A O 1
ATOM 990 N N . PHE A 1 130 ? -21.735 14.937 12.896 1.00 83.44 130 PHE A N 1
ATOM 991 C CA . PHE A 1 130 ? -22.224 14.631 11.552 1.00 83.44 130 PHE A CA 1
ATOM 992 C C . PHE A 1 130 ? -22.474 15.897 10.728 1.00 83.44 130 PHE A C 1
ATOM 994 O O . PHE A 1 130 ? -22.010 16.005 9.594 1.00 83.44 130 PHE A O 1
ATOM 1001 N N . GLU A 1 131 ? -23.175 16.883 11.286 1.00 84.19 131 GLU A N 1
ATOM 1002 C CA . GLU A 1 131 ? -23.489 18.119 10.564 1.00 84.19 131 GLU A CA 1
ATOM 1003 C C . GLU A 1 131 ? -22.240 18.932 10.228 1.00 84.19 131 GLU A C 1
ATOM 1005 O O . GLU A 1 131 ? -22.137 19.458 9.118 1.00 84.19 131 GLU A O 1
ATOM 1010 N N . SER A 1 132 ? -21.265 18.968 11.138 1.00 83.69 132 SER A N 1
ATOM 1011 C CA . SER A 1 132 ? -19.966 19.608 10.908 1.00 83.69 132 SER A CA 1
ATOM 1012 C C . SER A 1 132 ? -19.175 18.905 9.804 1.00 83.69 132 SER A C 1
ATOM 1014 O O . SER A 1 132 ? -18.587 19.562 8.943 1.00 83.69 132 SER A O 1
ATOM 1016 N N . PHE A 1 133 ? -19.196 17.569 9.775 1.00 84.88 133 PHE A N 1
ATOM 1017 C CA . PHE A 1 133 ? -18.592 16.787 8.696 1.00 84.88 133 PHE A CA 1
ATOM 1018 C C . PHE A 1 133 ? -19.248 17.093 7.341 1.00 84.88 133 PHE A C 1
ATOM 1020 O O . PHE A 1 133 ? -18.552 17.350 6.352 1.00 84.88 133 PHE A O 1
ATOM 1027 N N . MET A 1 134 ? -20.583 17.121 7.298 1.00 84.44 134 MET A N 1
ATOM 1028 C CA . MET A 1 134 ? -21.332 17.410 6.075 1.00 84.44 134 MET A CA 1
ATOM 1029 C C . MET A 1 134 ? -21.123 18.856 5.596 1.00 84.44 134 MET A C 1
ATOM 1031 O O . MET A 1 134 ? -20.978 19.079 4.395 1.00 84.44 134 MET A O 1
ATOM 1035 N N . GLU A 1 135 ? -21.032 19.831 6.508 1.00 82.00 135 GLU A N 1
ATOM 1036 C CA . GLU A 1 135 ? -20.653 21.222 6.204 1.00 82.00 135 GLU A CA 1
ATOM 1037 C C . GLU A 1 135 ? -19.257 21.296 5.581 1.00 82.00 135 GLU A C 1
ATOM 1039 O O . GLU A 1 135 ? -19.091 21.833 4.486 1.00 82.00 135 GLU A O 1
ATOM 1044 N N . ALA A 1 136 ? -18.252 20.721 6.247 1.00 82.31 136 ALA A N 1
ATOM 1045 C CA . ALA A 1 136 ? -16.863 20.810 5.809 1.00 82.31 136 ALA A CA 1
ATOM 1046 C C . ALA A 1 136 ? -16.650 20.193 4.421 1.00 82.31 136 ALA A C 1
ATOM 1048 O O . ALA A 1 136 ? -15.826 20.681 3.642 1.00 82.31 136 ALA A O 1
ATOM 1049 N N . ARG A 1 137 ? -17.381 19.115 4.111 1.00 80.75 137 ARG A N 1
ATOM 1050 C CA . ARG A 1 137 ? -17.169 18.349 2.883 1.00 80.75 137 ARG A CA 1
ATOM 1051 C C . ARG A 1 137 ? -18.067 18.764 1.727 1.00 80.75 137 ARG A C 1
ATOM 1053 O O . ARG A 1 137 ? -17.608 18.737 0.587 1.00 80.75 137 ARG A O 1
ATOM 1060 N N . PHE A 1 138 ? -19.312 19.132 2.015 1.00 80.38 138 PHE A N 1
ATOM 1061 C CA . PHE A 1 138 ? -20.341 19.324 0.994 1.00 80.38 138 PHE A CA 1
ATOM 1062 C C . PHE A 1 138 ? -20.993 20.705 1.024 1.00 80.38 138 PHE A C 1
ATOM 1064 O O . PHE A 1 138 ? -21.729 21.010 0.094 1.00 80.38 138 PHE A O 1
ATOM 1071 N N . ARG A 1 139 ? -20.704 21.547 2.029 1.00 80.62 139 ARG A N 1
ATOM 1072 C CA . ARG A 1 139 ? -21.082 22.970 2.129 1.00 80.62 139 ARG A CA 1
ATOM 1073 C C . ARG A 1 139 ? -22.442 23.301 1.486 1.00 80.62 139 ARG A C 1
ATOM 1075 O O . ARG A 1 139 ? -23.478 22.968 2.058 1.00 80.62 139 ARG A O 1
ATOM 1082 N N . ASP A 1 140 ? -22.429 23.926 0.306 1.00 81.56 140 ASP A N 1
ATOM 1083 C CA . ASP A 1 140 ? -23.609 24.433 -0.410 1.00 81.56 140 ASP A CA 1
ATOM 1084 C C . ASP A 1 140 ? -24.149 23.448 -1.464 1.00 81.56 140 ASP A C 1
ATOM 1086 O O . ASP A 1 140 ? -25.123 23.735 -2.153 1.00 81.56 140 ASP A O 1
ATOM 1090 N N . THR A 1 141 ? -23.510 22.289 -1.630 1.00 81.62 141 THR A N 1
ATOM 1091 C CA . THR A 1 141 ? -23.877 21.264 -2.622 1.00 81.62 141 THR A CA 1
ATOM 1092 C C . THR A 1 141 ? -25.086 20.433 -2.189 1.00 81.62 141 THR A C 1
ATOM 1094 O O . THR A 1 141 ? -25.725 19.806 -3.028 1.00 81.62 141 THR A O 1
ATOM 1097 N N . ILE A 1 142 ? -25.415 20.421 -0.895 1.00 78.44 142 ILE A N 1
ATOM 1098 C CA . ILE A 1 142 ? -26.512 19.627 -0.329 1.00 78.44 142 ILE A CA 1
ATOM 1099 C C . ILE A 1 142 ? -27.363 20.526 0.574 1.00 78.44 142 ILE A C 1
ATOM 1101 O O . ILE A 1 142 ? -26.822 21.310 1.356 1.00 78.44 142 ILE A O 1
ATOM 1105 N N . ASP A 1 143 ? -28.694 20.405 0.497 1.00 79.00 143 ASP A N 1
ATOM 1106 C CA . ASP A 1 143 ? -29.594 21.100 1.425 1.00 79.00 143 ASP A CA 1
ATOM 1107 C C . ASP A 1 143 ? -29.590 20.400 2.792 1.00 79.00 143 ASP A C 1
ATOM 1109 O O . ASP A 1 143 ? -30.090 19.290 2.966 1.00 79.00 143 ASP A O 1
ATOM 1113 N N . ARG A 1 144 ? -28.998 21.069 3.780 1.00 78.62 144 ARG A N 1
ATOM 1114 C CA . ARG A 1 144 ? -28.776 20.543 5.134 1.00 78.62 144 ARG A CA 1
ATOM 1115 C C . ARG A 1 144 ? -29.811 21.041 6.141 1.00 78.62 144 ARG A C 1
ATOM 1117 O O . ARG A 1 144 ? -29.668 20.805 7.340 1.00 78.62 144 ARG A O 1
ATOM 1124 N N . LYS A 1 145 ? -30.854 21.746 5.686 1.00 79.81 145 LYS A N 1
ATOM 1125 C CA . LYS A 1 145 ? -31.884 22.300 6.572 1.00 79.81 145 LYS A CA 1
ATOM 1126 C C . LYS A 1 145 ? -32.610 21.196 7.335 1.00 79.81 145 LYS A C 1
ATOM 1128 O O . LYS A 1 145 ? -32.979 20.161 6.779 1.00 79.81 145 LYS A O 1
ATOM 1133 N N . ARG A 1 146 ? -32.863 21.457 8.619 1.00 74.50 146 ARG A N 1
ATOM 1134 C CA . ARG A 1 146 ? -33.667 20.583 9.476 1.00 74.50 146 ARG A CA 1
ATOM 1135 C C . ARG A 1 146 ? -35.162 20.822 9.264 1.00 74.50 146 ARG A C 1
ATOM 1137 O O . ARG A 1 146 ? -35.593 21.961 9.092 1.00 74.50 146 ARG A O 1
ATOM 1144 N N . VAL A 1 147 ? -35.957 19.758 9.344 1.00 69.81 147 VAL A N 1
ATOM 1145 C CA . VAL A 1 147 ? -37.428 19.813 9.245 1.00 69.81 147 VAL A CA 1
ATOM 1146 C C . VAL A 1 147 ? -38.031 19.254 10.521 1.00 69.81 147 VAL A C 1
ATOM 1148 O O . VAL A 1 147 ? -37.632 18.190 10.978 1.00 69.81 147 VAL A O 1
ATOM 1151 N N . LYS A 1 148 ? -39.001 19.965 11.104 1.00 56.47 148 LYS A N 1
ATOM 1152 C CA . LYS A 1 148 ? -39.631 19.563 12.373 1.00 56.47 148 LYS A CA 1
ATOM 1153 C C . LYS A 1 148 ? -40.721 18.486 12.226 1.00 56.47 148 LYS A C 1
ATOM 1155 O O . LYS A 1 148 ? -41.110 17.912 13.232 1.00 56.47 148 LYS A O 1
ATOM 1160 N N . ASN A 1 149 ? -41.175 18.191 11.001 1.00 51.28 149 ASN A N 1
ATOM 1161 C CA . ASN A 1 149 ? -42.326 17.316 10.722 1.00 51.28 149 ASN A CA 1
ATOM 1162 C C . ASN A 1 149 ? -41.982 16.092 9.838 1.00 51.28 149 ASN A C 1
ATOM 1164 O O . ASN A 1 149 ? -42.756 15.746 8.951 1.00 51.28 149 ASN A O 1
ATOM 1168 N N . GLY A 1 150 ? -40.830 15.447 10.036 1.00 47.16 150 GLY A N 1
ATOM 1169 C CA . GLY A 1 150 ? -40.481 14.202 9.337 1.00 47.16 150 GLY A CA 1
ATOM 1170 C C . GLY A 1 150 ? -39.580 13.309 10.187 1.00 47.16 150 GLY A C 1
ATOM 1171 O O . GLY A 1 150 ? -38.798 13.827 10.985 1.00 47.16 150 GLY A O 1
ATOM 1172 N N . ASP A 1 151 ? -39.678 11.990 9.996 1.00 52.31 151 ASP A N 1
ATOM 1173 C CA . ASP A 1 151 ? -39.202 10.935 10.914 1.00 52.31 151 ASP A CA 1
ATOM 1174 C C . ASP A 1 151 ? -37.694 10.952 11.249 1.00 52.31 151 ASP A C 1
ATOM 1176 O O . ASP A 1 151 ? -37.256 10.211 12.123 1.00 52.31 151 ASP A O 1
ATOM 1180 N N . GLN A 1 152 ? -36.881 11.793 10.593 1.00 54.31 152 GLN A N 1
ATOM 1181 C CA . GLN A 1 152 ? -35.420 11.859 10.781 1.00 54.31 152 GLN A CA 1
ATOM 1182 C C . GLN A 1 152 ? -34.829 13.289 10.780 1.00 54.31 152 GLN A C 1
ATOM 1184 O O . GLN A 1 152 ? -33.618 13.475 10.911 1.00 54.31 152 GLN A O 1
ATOM 1189 N N . GLY A 1 153 ? -35.657 14.336 10.692 1.00 67.12 153 GLY A N 1
ATOM 1190 C CA . GLY A 1 153 ? -35.237 15.713 10.991 1.00 67.12 153 GLY A CA 1
ATOM 1191 C C . GLY A 1 153 ? -34.406 16.477 9.942 1.00 67.12 153 GLY A C 1
ATOM 1192 O O . GLY A 1 153 ? -33.948 17.568 10.274 1.00 67.12 153 GLY A O 1
ATOM 1193 N N . TYR A 1 154 ? -34.232 15.988 8.705 1.00 80.06 154 TYR A N 1
ATOM 1194 C CA . TYR A 1 154 ? -33.580 16.713 7.588 1.00 80.06 154 TYR A CA 1
ATOM 1195 C C . TYR A 1 154 ? -34.509 16.874 6.374 1.00 80.06 154 TYR A C 1
ATOM 1197 O O . TYR A 1 154 ? -35.392 16.049 6.166 1.00 80.06 154 TYR A O 1
ATOM 1205 N N . PHE A 1 155 ? -34.319 17.944 5.589 1.00 75.19 155 PHE A N 1
ATOM 1206 C CA . PHE A 1 155 ? -35.128 18.247 4.396 1.00 75.19 155 PHE A CA 1
ATOM 1207 C C . PHE A 1 155 ? -34.699 17.429 3.171 1.00 75.19 155 PHE A C 1
ATOM 1209 O O . PHE A 1 155 ? -35.550 16.892 2.467 1.00 75.19 155 PHE A O 1
ATOM 1216 N N . ALA A 1 156 ? -33.390 17.317 2.915 1.00 77.50 156 ALA A N 1
ATOM 1217 C CA . ALA A 1 156 ? -32.875 16.539 1.792 1.00 77.50 156 ALA A CA 1
ATOM 1218 C C . ALA A 1 156 ? -32.814 15.043 2.118 1.00 77.50 156 ALA A C 1
ATOM 1220 O O . ALA A 1 156 ? -32.311 14.643 3.168 1.00 77.50 156 ALA A O 1
ATOM 1221 N N . TRP A 1 157 ? -33.252 14.212 1.172 1.00 75.44 157 TRP A N 1
ATOM 1222 C CA . TRP A 1 157 ? -33.189 12.754 1.288 1.00 75.44 157 TRP A CA 1
ATOM 1223 C C . TRP A 1 157 ? -31.750 12.242 1.452 1.00 75.44 157 TRP A C 1
ATOM 1225 O O . TRP A 1 157 ? -31.495 11.400 2.310 1.00 75.44 157 TRP A O 1
ATOM 1235 N N . ASP A 1 158 ? -30.789 12.827 0.732 1.00 79.88 158 ASP A N 1
ATOM 1236 C CA . ASP A 1 158 ? -29.374 12.446 0.835 1.00 79.88 158 ASP A CA 1
ATOM 1237 C C . ASP A 1 158 ? -28.812 12.664 2.250 1.00 79.88 158 ASP A C 1
ATOM 1239 O O . ASP A 1 158 ? -28.011 11.868 2.738 1.00 79.88 158 ASP A O 1
ATOM 1243 N N . MET A 1 159 ? -29.281 13.702 2.954 1.00 82.69 159 MET A N 1
ATOM 1244 C CA . MET A 1 159 ? -28.908 13.963 4.349 1.00 82.69 159 MET A CA 1
ATOM 1245 C C . MET A 1 159 ? -29.491 12.930 5.310 1.00 82.69 159 MET A C 1
ATOM 1247 O O . MET A 1 159 ? -28.842 12.577 6.292 1.00 82.69 159 MET A O 1
ATOM 1251 N N . ILE A 1 160 ? -30.692 12.423 5.025 1.00 79.19 160 ILE A N 1
ATOM 1252 C CA . ILE A 1 160 ? -31.328 11.369 5.821 1.00 79.19 160 ILE A CA 1
ATOM 1253 C C . ILE A 1 160 ? -30.565 10.053 5.647 1.00 79.19 160 ILE A C 1
ATOM 1255 O O . ILE A 1 160 ? -30.230 9.408 6.638 1.00 79.19 160 ILE A O 1
ATOM 1259 N N . VAL A 1 161 ? -30.235 9.675 4.409 1.00 76.00 161 VAL A N 1
ATOM 1260 C CA . VAL A 1 161 ? -29.462 8.454 4.130 1.00 76.00 161 VAL A CA 1
ATOM 1261 C C . VAL A 1 161 ? -28.072 8.539 4.757 1.00 76.00 161 VAL A C 1
ATOM 1263 O O . VAL A 1 161 ? -27.657 7.615 5.455 1.00 76.00 161 VAL A O 1
ATOM 1266 N N . ALA A 1 162 ? -27.372 9.663 4.582 1.00 80.62 162 ALA A N 1
ATOM 1267 C CA . ALA A 1 162 ? -26.059 9.871 5.183 1.00 80.62 162 ALA A CA 1
ATOM 1268 C C . ALA A 1 162 ? -26.107 9.796 6.718 1.00 80.62 162 ALA A C 1
ATOM 1270 O O . ALA A 1 162 ? -25.211 9.210 7.323 1.00 80.62 162 ALA A O 1
ATOM 1271 N N . TRP A 1 163 ? -27.165 10.323 7.343 1.00 80.94 163 TRP A N 1
ATOM 1272 C CA . TRP A 1 163 ? -27.369 10.234 8.789 1.00 80.94 163 TRP A CA 1
ATOM 1273 C C . TRP A 1 163 ? -27.582 8.789 9.265 1.00 80.94 163 TRP A C 1
ATOM 1275 O O . TRP A 1 163 ? -26.972 8.377 10.249 1.00 80.94 163 TRP A O 1
ATOM 1285 N N . ILE A 1 164 ? -28.371 7.989 8.540 1.00 74.75 164 ILE A N 1
ATOM 1286 C CA . ILE A 1 164 ? -28.592 6.565 8.854 1.00 74.75 164 ILE A CA 1
ATOM 1287 C C . ILE A 1 164 ? -27.277 5.780 8.776 1.00 74.75 164 ILE A C 1
ATOM 1289 O O . ILE A 1 164 ? -26.951 5.022 9.689 1.00 74.75 164 ILE A O 1
ATOM 1293 N N . VAL A 1 165 ? -26.487 5.989 7.719 1.00 75.00 165 VAL A N 1
ATOM 1294 C CA . VAL A 1 165 ? -25.178 5.331 7.577 1.00 75.00 165 VAL A CA 1
ATOM 1295 C C . VAL A 1 165 ? -24.205 5.786 8.670 1.00 75.00 165 VAL A C 1
ATOM 1297 O O . VAL A 1 165 ? -23.458 4.972 9.213 1.00 75.00 165 VAL A O 1
ATOM 1300 N N . TRP A 1 166 ? -24.228 7.071 9.032 1.00 80.31 166 TRP A N 1
ATOM 1301 C CA . TRP A 1 166 ? -23.398 7.623 10.103 1.00 80.31 166 TRP A CA 1
ATOM 1302 C C . TRP A 1 166 ? -23.715 7.000 11.467 1.00 80.31 166 TRP A C 1
ATOM 1304 O O . TRP A 1 166 ? -22.800 6.612 12.193 1.00 80.31 166 TRP A O 1
ATOM 1314 N N . GLN A 1 167 ? -25.000 6.834 11.782 1.00 73.38 167 GLN A N 1
ATOM 1315 C CA . GLN A 1 167 ? -25.463 6.147 12.989 1.00 73.38 167 GLN A CA 1
ATOM 1316 C C . GLN A 1 167 ? -25.091 4.654 12.975 1.00 73.38 167 GLN A C 1
ATOM 1318 O O . GLN A 1 167 ? -24.611 4.133 13.978 1.00 73.38 167 GLN A O 1
ATOM 1323 N N . GLY A 1 168 ? -25.189 3.981 11.822 1.00 61.97 168 GLY A N 1
ATOM 1324 C CA . GLY A 1 168 ? -24.711 2.602 11.660 1.00 61.97 168 GLY A CA 1
ATOM 1325 C C . GLY A 1 168 ? -23.208 2.454 11.929 1.00 61.97 168 GLY A C 1
ATOM 1326 O O . GLY A 1 168 ? -22.788 1.520 12.610 1.00 61.97 168 GLY A O 1
ATOM 1327 N N . ARG A 1 169 ? -22.388 3.417 11.482 1.00 64.06 169 ARG A N 1
ATOM 1328 C CA . ARG A 1 169 ? -20.951 3.465 11.802 1.00 64.06 169 ARG A CA 1
ATOM 1329 C C . ARG A 1 169 ? -20.700 3.641 13.302 1.00 64.06 169 ARG A C 1
ATOM 1331 O O . ARG A 1 169 ? -19.795 3.000 13.829 1.00 64.06 169 ARG A O 1
ATOM 1338 N N . ALA A 1 170 ? -21.445 4.518 13.974 1.00 55.22 170 ALA A N 1
ATOM 1339 C CA . ALA A 1 170 ? -21.309 4.731 15.416 1.00 55.22 170 ALA A CA 1
ATOM 1340 C C . ALA A 1 170 ? -21.680 3.462 16.205 1.00 55.22 170 ALA A C 1
ATOM 1342 O O . ALA A 1 170 ? -20.919 3.036 17.070 1.00 55.22 170 ALA A O 1
ATOM 1343 N N . ALA A 1 171 ? -22.764 2.785 15.818 1.00 49.56 171 ALA A N 1
ATOM 1344 C CA . ALA A 1 171 ? -23.204 1.536 16.433 1.00 49.56 171 ALA A CA 1
ATOM 1345 C C . ALA A 1 171 ? -22.200 0.380 16.247 1.00 49.56 171 ALA A C 1
ATOM 1347 O O . ALA A 1 171 ? -21.937 -0.367 17.186 1.00 49.56 171 ALA A O 1
ATOM 1348 N N . MET A 1 172 ? -21.560 0.266 15.075 1.00 47.25 172 MET A N 1
ATOM 1349 C CA . MET A 1 172 ? -20.487 -0.717 14.845 1.00 47.25 172 MET A CA 1
ATOM 1350 C C . MET A 1 172 ? -19.239 -0.464 15.707 1.00 47.25 172 MET A C 1
ATOM 1352 O O . MET A 1 172 ? -18.491 -1.396 15.985 1.00 47.25 172 MET A O 1
ATOM 1356 N N . LEU A 1 173 ? -19.011 0.780 16.138 1.00 49.47 173 LEU A N 1
ATOM 1357 C CA . LEU A 1 173 ? -17.915 1.149 17.042 1.00 49.47 173 LEU A CA 1
ATOM 1358 C C . LEU A 1 173 ? -18.289 1.004 18.527 1.00 49.47 173 LEU A C 1
ATOM 1360 O O . LEU A 1 173 ? -17.395 0.932 19.364 1.00 49.47 173 LEU A O 1
ATOM 1364 N N . GLN A 1 174 ? -19.585 0.937 18.848 1.00 44.50 174 GLN A N 1
ATOM 1365 C CA . GLN A 1 174 ? -20.118 0.743 20.204 1.00 44.50 174 GLN A CA 1
ATOM 1366 C C . GLN A 1 174 ? -20.421 -0.734 20.533 1.00 44.50 174 GLN A C 1
ATOM 1368 O O . GLN A 1 174 ? -20.626 -1.075 21.694 1.00 44.50 174 GLN A O 1
ATOM 1373 N N . GLY A 1 175 ? -20.400 -1.636 19.546 1.00 40.16 175 GLY A N 1
ATOM 1374 C CA . GLY A 1 175 ? -20.686 -3.073 19.692 1.00 40.16 175 GLY A CA 1
ATOM 1375 C C . GLY A 1 175 ? -19.614 -3.918 20.401 1.00 40.16 175 GLY A C 1
ATOM 1376 O O . GLY A 1 175 ? -19.455 -5.088 20.062 1.00 40.16 175 GLY A O 1
ATOM 1377 N N . GLY A 1 176 ? -18.877 -3.353 21.363 1.00 41.00 176 GLY A N 1
ATOM 1378 C CA . GLY A 1 176 ? -18.008 -4.113 22.275 1.00 41.00 176 GLY A CA 1
ATOM 1379 C C . GLY A 1 176 ? -18.782 -4.907 23.337 1.00 41.00 176 GLY A C 1
ATOM 1380 O O . GLY A 1 176 ? -18.258 -5.877 23.876 1.00 41.00 176 GLY A O 1
ATOM 1381 N N . ASP A 1 177 ? -20.053 -4.560 23.562 1.00 36.22 177 ASP A N 1
ATOM 1382 C CA . ASP A 1 177 ? -20.885 -5.116 24.632 1.00 36.22 177 ASP A CA 1
ATOM 1383 C C . ASP A 1 177 ? -22.079 -5.908 24.078 1.00 36.22 177 ASP A C 1
ATOM 1385 O O . ASP A 1 177 ? -23.219 -5.627 24.422 1.00 36.22 177 ASP A O 1
ATOM 1389 N N . GLY A 1 178 ? -21.844 -6.875 23.184 1.00 36.59 178 GLY A N 1
ATOM 1390 C CA . GLY A 1 178 ? -22.720 -8.042 22.948 1.00 36.59 178 GLY A CA 1
ATOM 1391 C C . GLY A 1 178 ? -24.215 -7.844 22.624 1.00 36.59 178 GLY A C 1
ATOM 1392 O O . GLY A 1 178 ? -24.916 -8.842 22.475 1.00 36.59 178 GLY A O 1
ATOM 1393 N N . ASN A 1 179 ? -24.723 -6.622 22.486 1.00 35.38 179 ASN A N 1
ATOM 1394 C CA . ASN A 1 179 ? -26.114 -6.339 22.169 1.00 35.38 179 ASN A CA 1
ATOM 1395 C C . ASN A 1 179 ? -26.173 -5.685 20.789 1.00 35.38 179 ASN A C 1
ATOM 1397 O O . ASN A 1 179 ? -25.654 -4.587 20.580 1.00 35.38 179 ASN A O 1
ATOM 1401 N N . SER A 1 180 ? -26.774 -6.389 19.829 1.00 37.25 180 SER A N 1
ATOM 1402 C CA . SER A 1 180 ? -27.031 -5.830 18.501 1.00 37.25 180 SER A CA 1
ATOM 1403 C C . SER A 1 180 ? -27.960 -4.618 18.623 1.00 37.25 180 SER A C 1
ATOM 1405 O O . SER A 1 180 ? -28.880 -4.648 19.442 1.00 37.25 180 SER A O 1
ATOM 1407 N N . PRO A 1 181 ? -27.787 -3.567 17.806 1.00 38.00 181 PRO A N 1
ATOM 1408 C CA . PRO A 1 181 ? -28.780 -2.511 17.732 1.00 38.00 181 PRO A CA 1
ATOM 1409 C C . PRO A 1 181 ? -30.064 -3.097 17.140 1.00 38.00 181 PRO A C 1
ATOM 1411 O O . PRO A 1 181 ? -30.062 -3.594 16.012 1.00 38.00 181 PRO A O 1
ATOM 1414 N N . GLU A 1 182 ? -31.168 -3.018 17.881 1.00 38.91 182 GLU A N 1
ATOM 1415 C CA . GLU A 1 182 ? -32.495 -3.107 17.282 1.00 38.91 182 GLU A CA 1
ATOM 1416 C C . GLU A 1 182 ? -32.601 -1.991 16.237 1.00 38.91 182 GLU A C 1
ATOM 1418 O O . GLU A 1 182 ? -32.618 -0.804 16.567 1.00 38.91 182 GLU A O 1
ATOM 1423 N N . ILE A 1 183 ? -32.640 -2.360 14.956 1.00 39.84 183 ILE A N 1
ATOM 1424 C CA . ILE A 1 183 ? -33.034 -1.440 13.889 1.00 39.84 183 ILE A CA 1
ATOM 1425 C C . ILE A 1 183 ? -34.465 -1.004 14.234 1.00 39.84 183 ILE A C 1
ATOM 1427 O O . ILE A 1 183 ? -35.328 -1.882 14.330 1.00 39.84 183 ILE A O 1
ATOM 1431 N N . PRO A 1 184 ? -34.761 0.297 14.427 1.00 35.66 184 PRO A N 1
ATOM 1432 C CA . PRO A 1 184 ? -36.116 0.730 14.721 1.00 35.66 184 PRO A CA 1
ATOM 1433 C C . PRO A 1 184 ? -37.061 0.230 13.630 1.00 35.66 184 PRO A C 1
ATOM 1435 O O . PRO A 1 184 ? -36.963 0.603 12.458 1.00 35.66 184 PRO A O 1
ATOM 1438 N N . ASN A 1 185 ? -37.945 -0.672 14.042 1.00 39.69 185 ASN A N 1
ATOM 1439 C CA . ASN A 1 185 ? -38.937 -1.336 13.222 1.00 39.69 185 ASN A CA 1
ATOM 1440 C C . ASN A 1 185 ? -39.945 -0.294 12.703 1.00 39.69 185 ASN A C 1
ATOM 1442 O O . ASN A 1 185 ? -40.933 0.014 13.365 1.00 39.69 185 ASN A O 1
ATOM 1446 N N . GLY A 1 186 ? -39.649 0.300 11.544 1.00 34.41 186 GLY A N 1
ATOM 1447 C CA . GLY A 1 186 ? -40.495 1.292 10.869 1.00 34.41 186 GLY A CA 1
ATOM 1448 C C . GLY A 1 186 ? -40.860 0.946 9.422 1.00 34.41 186 GLY A C 1
ATOM 1449 O O . GLY A 1 186 ? -41.683 1.632 8.824 1.00 34.41 186 GLY A O 1
ATOM 1450 N N . TYR A 1 187 ? -40.310 -0.132 8.853 1.00 35.16 187 TYR A N 1
ATOM 1451 C CA . TYR A 1 187 ? -40.553 -0.527 7.459 1.00 35.16 187 TYR A CA 1
ATOM 1452 C C . TYR A 1 187 ? -41.226 -1.901 7.347 1.00 35.16 187 TYR A C 1
ATOM 1454 O O . TYR A 1 187 ? -40.799 -2.756 6.580 1.00 35.16 187 TYR A O 1
ATOM 1462 N N . THR A 1 188 ? -42.320 -2.124 8.076 1.00 35.75 188 THR A N 1
ATOM 1463 C CA . THR A 1 188 ? -43.249 -3.236 7.800 1.00 35.75 188 THR A CA 1
ATOM 1464 C C . THR A 1 188 ? -44.502 -2.732 7.092 1.00 35.75 188 THR A C 1
ATOM 1466 O O . THR A 1 188 ? -45.608 -2.803 7.612 1.00 35.75 188 THR A O 1
ATOM 1469 N N . LYS A 1 189 ? -44.346 -2.242 5.857 1.00 37.19 189 LYS A N 1
ATOM 1470 C CA . LYS A 1 189 ? -45.428 -2.247 4.855 1.00 37.19 189 LYS A CA 1
ATOM 1471 C C . LYS A 1 189 ? -44.866 -2.503 3.458 1.00 37.19 189 LYS A C 1
ATOM 1473 O O . LYS A 1 189 ? -44.850 -1.631 2.600 1.00 37.19 189 LYS A O 1
ATOM 1478 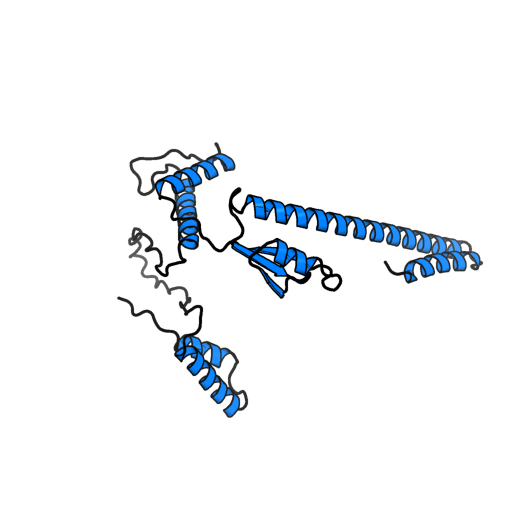N N . ALA A 1 190 ? -44.426 -3.737 3.249 1.00 31.23 190 ALA A N 1
ATOM 1479 C CA . ALA A 1 190 ? -44.350 -4.354 1.927 1.00 31.23 190 ALA A CA 1
ATOM 1480 C C . ALA A 1 190 ? -44.851 -5.808 2.006 1.00 31.23 190 ALA A C 1
ATOM 1482 O O . ALA A 1 190 ? -44.269 -6.721 1.437 1.00 31.23 190 ALA A O 1
ATOM 1483 N N . ALA A 1 191 ? -45.930 -6.036 2.759 1.00 37.69 191 ALA A N 1
ATOM 1484 C CA . ALA A 1 191 ? -46.746 -7.228 2.577 1.00 37.69 191 ALA A CA 1
ATOM 1485 C C . ALA A 1 191 ? -47.722 -6.904 1.444 1.00 37.69 191 ALA A C 1
ATOM 1487 O O . ALA A 1 191 ? -48.710 -6.238 1.712 1.00 37.69 191 ALA A O 1
ATOM 1488 N N . ASP A 1 192 ? -47.373 -7.253 0.201 1.00 39.75 192 ASP A N 1
ATOM 1489 C CA . ASP A 1 192 ? -48.355 -7.446 -0.887 1.00 39.75 192 ASP A CA 1
ATOM 1490 C C . ASP A 1 192 ? -47.782 -8.060 -2.181 1.00 39.75 192 ASP A C 1
ATOM 1492 O O . ASP A 1 192 ? -48.537 -8.321 -3.113 1.00 39.75 192 ASP A O 1
ATOM 1496 N N . THR A 1 193 ? -46.482 -8.366 -2.284 1.00 34.56 193 THR A N 1
ATOM 1497 C CA . THR A 1 193 ? -45.944 -8.952 -3.531 1.00 34.56 193 THR A CA 1
ATOM 1498 C C . THR A 1 193 ? -45.845 -10.474 -3.556 1.00 34.56 193 THR A C 1
ATOM 1500 O O . THR A 1 193 ? -45.583 -11.018 -4.622 1.00 34.56 193 THR A O 1
ATOM 1503 N N . GLY A 1 194 ? -46.085 -11.196 -2.454 1.00 34.16 194 GLY A N 1
ATOM 1504 C CA . GLY A 1 194 ? -46.104 -12.670 -2.475 1.00 34.16 194 GLY A CA 1
ATOM 1505 C C . GLY A 1 194 ? -44.805 -13.325 -2.975 1.00 34.16 194 GLY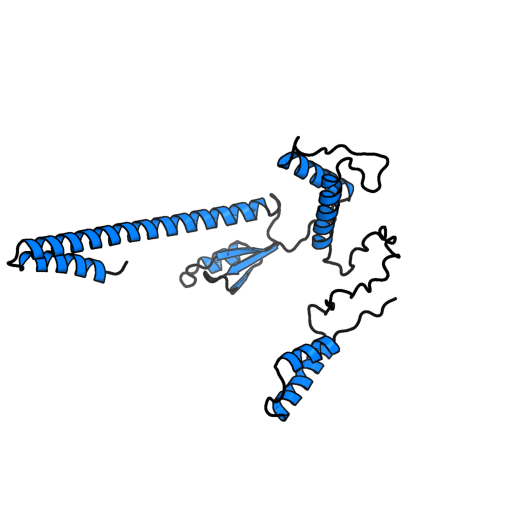 A C 1
ATOM 1506 O O . GLY A 1 194 ? -44.818 -14.495 -3.348 1.00 34.16 194 GLY A O 1
ATOM 1507 N N . ILE A 1 195 ? -43.691 -12.587 -2.993 1.00 29.03 195 ILE A N 1
ATOM 1508 C CA . ILE A 1 195 ? -42.368 -13.113 -3.326 1.00 29.03 195 ILE A CA 1
ATOM 1509 C C . ILE A 1 195 ? -41.753 -13.620 -2.017 1.00 29.03 195 ILE A C 1
ATOM 1511 O O . ILE A 1 195 ? -41.636 -12.828 -1.078 1.00 29.03 195 ILE A O 1
ATOM 1515 N N . PRO A 1 196 ? -41.371 -14.906 -1.916 1.00 30.77 196 PRO A N 1
ATOM 1516 C CA . PRO A 1 196 ? -40.614 -15.395 -0.775 1.00 30.77 196 PRO A CA 1
ATOM 1517 C C . PRO A 1 196 ? -39.306 -14.607 -0.686 1.00 30.77 196 PRO A C 1
ATOM 1519 O O . PRO A 1 196 ? -38.486 -14.653 -1.601 1.00 30.77 196 PRO A O 1
ATOM 1522 N N . ILE A 1 197 ? -39.126 -13.852 0.396 1.00 35.84 197 ILE A N 1
ATOM 1523 C CA . ILE A 1 197 ? -37.820 -13.303 0.748 1.00 35.84 197 ILE A CA 1
ATOM 1524 C C . ILE A 1 197 ? -37.035 -14.491 1.299 1.00 35.84 197 ILE A C 1
ATOM 1526 O O . ILE A 1 197 ? -37.212 -14.875 2.454 1.00 35.84 197 ILE A O 1
ATOM 1530 N N . GLU A 1 198 ? -36.232 -15.126 0.450 1.00 36.16 198 GLU A N 1
ATOM 1531 C CA . GLU A 1 198 ? -35.178 -16.020 0.916 1.00 36.16 198 GLU A CA 1
ATOM 1532 C C . GLU A 1 198 ? -34.244 -15.176 1.792 1.00 36.16 198 GLU A C 1
ATOM 1534 O O . GLU A 1 198 ? -33.659 -14.195 1.331 1.00 36.16 198 GLU A O 1
ATOM 1539 N N . SER A 1 199 ? -34.182 -15.489 3.088 1.00 39.97 199 SER A N 1
ATOM 1540 C CA . SER A 1 199 ? -33.233 -14.862 4.001 1.00 39.97 199 SER A CA 1
ATOM 1541 C C . SER A 1 199 ? -31.824 -15.205 3.526 1.00 39.97 199 SER A C 1
ATOM 1543 O O . SER A 1 199 ? -31.438 -16.376 3.522 1.00 39.97 199 SER A O 1
ATOM 1545 N N . ASP A 1 200 ? -31.101 -14.179 3.094 1.00 40.97 200 ASP A N 1
ATOM 1546 C CA . ASP A 1 200 ? -29.751 -14.247 2.547 1.00 40.97 200 ASP A CA 1
ATOM 1547 C C . ASP A 1 200 ? -28.827 -15.061 3.479 1.00 40.97 200 ASP A C 1
ATOM 1549 O O . ASP A 1 200 ? -28.800 -14.833 4.690 1.00 40.97 200 ASP A O 1
ATOM 1553 N N . GLY A 1 201 ? -28.133 -16.057 2.919 1.00 49.91 201 GLY A N 1
ATOM 1554 C CA . GLY A 1 201 ? -27.599 -17.249 3.598 1.00 49.91 201 GLY A CA 1
ATOM 1555 C C . GLY A 1 201 ? -26.403 -17.050 4.536 1.00 49.91 201 GLY A C 1
ATOM 1556 O O . GLY A 1 201 ? -25.377 -17.711 4.376 1.00 49.91 201 GLY A O 1
ATOM 1557 N N . TRP A 1 202 ? -26.536 -16.183 5.536 1.00 49.06 202 TRP A N 1
ATOM 1558 C CA . TRP A 1 202 ? -25.519 -15.914 6.552 1.00 49.06 202 TRP A CA 1
ATOM 1559 C C . TRP A 1 202 ? -25.958 -16.433 7.927 1.00 49.06 202 TRP A C 1
ATOM 1561 O O . TRP A 1 202 ? -26.989 -16.027 8.458 1.00 49.06 202 TRP A O 1
ATOM 1571 N N . GLN A 1 203 ? -25.154 -17.323 8.518 1.00 59.19 203 GLN A N 1
ATOM 1572 C CA . GLN A 1 203 ? -25.356 -17.859 9.868 1.00 59.19 203 GLN A CA 1
ATOM 1573 C C . GLN A 1 203 ? -24.391 -17.176 10.846 1.00 59.19 203 GLN A C 1
ATOM 1575 O O . GLN A 1 203 ? -23.186 -17.117 10.595 1.00 59.19 203 GLN A O 1
ATOM 1580 N N . LEU A 1 204 ? -24.911 -16.676 11.970 1.00 57.91 204 LEU A N 1
ATOM 1581 C CA . LEU A 1 204 ? -24.086 -16.138 13.052 1.00 57.91 204 LEU A CA 1
ATOM 1582 C C . LEU A 1 204 ? -23.446 -17.291 13.828 1.00 57.91 204 LEU A C 1
ATOM 1584 O O . LEU A 1 204 ? -24.134 -18.191 14.306 1.00 57.91 204 LEU A O 1
ATOM 1588 N N . VAL A 1 205 ? -22.121 -17.253 13.943 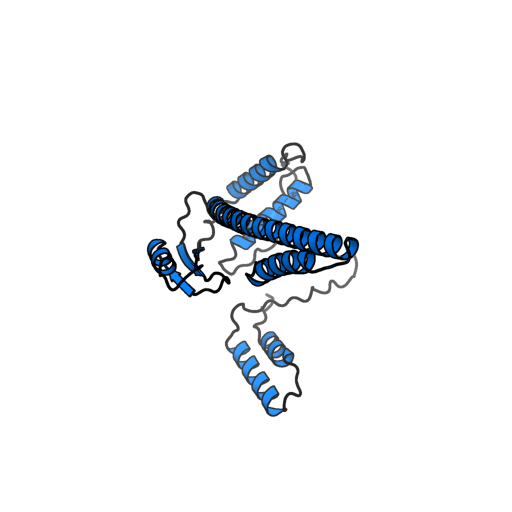1.00 68.50 205 VAL A N 1
ATOM 1589 C CA . VAL A 1 205 ? -21.306 -18.273 14.608 1.00 68.50 205 VAL A CA 1
ATOM 1590 C C . VAL A 1 205 ? -20.410 -17.574 15.631 1.00 68.50 205 VAL A C 1
ATOM 1592 O O . VAL A 1 205 ? -19.902 -16.489 15.332 1.00 68.50 205 VAL A O 1
ATOM 1595 N N . PRO A 1 206 ? -20.204 -18.148 16.831 1.00 72.69 206 PRO A N 1
ATOM 1596 C CA . PRO A 1 206 ? -19.287 -17.589 17.818 1.00 72.69 206 PRO A CA 1
ATOM 1597 C C . PRO A 1 206 ? -17.892 -17.322 17.236 1.00 72.69 206 PRO A C 1
ATOM 1599 O O . PRO A 1 206 ? -17.328 -18.175 16.552 1.00 72.69 206 PRO A O 1
ATOM 1602 N N . VAL A 1 207 ? -17.333 -16.140 17.529 1.00 72.06 207 VAL A N 1
ATOM 1603 C CA . VAL A 1 207 ? -15.990 -15.741 17.062 1.00 72.06 207 VAL A CA 1
ATOM 1604 C C . VAL A 1 207 ? -14.899 -16.669 17.603 1.00 72.06 207 VAL A C 1
ATOM 1606 O O . VAL A 1 207 ? -13.960 -17.010 16.888 1.00 72.06 207 VAL A O 1
ATOM 1609 N N . GLU A 1 208 ? -15.059 -17.131 18.845 1.00 78.25 208 GLU A N 1
ATOM 1610 C CA . GLU A 1 208 ? -14.287 -18.233 19.405 1.00 78.25 208 GLU A CA 1
ATOM 1611 C C . GLU A 1 208 ? -15.139 -19.510 19.365 1.00 78.25 208 GLU A C 1
ATOM 1613 O O . GLU A 1 208 ? -16.217 -19.532 19.968 1.00 78.25 208 GLU A O 1
ATOM 1618 N N . PRO A 1 209 ? -14.686 -20.585 18.688 1.00 81.31 209 PRO A N 1
ATOM 1619 C CA . PRO A 1 209 ? -15.423 -21.842 18.640 1.00 81.31 209 PRO A CA 1
ATOM 1620 C C . PRO A 1 209 ? -15.708 -22.373 20.045 1.00 81.31 209 PRO A C 1
ATOM 1622 O O . PRO A 1 209 ? -14.802 -22.457 20.882 1.00 81.31 209 PRO A O 1
ATOM 1625 N N . THR A 1 210 ? -16.957 -22.763 20.299 1.00 85.69 210 THR A N 1
ATOM 1626 C CA . THR A 1 210 ? -17.348 -23.367 21.578 1.00 85.69 210 THR A CA 1
ATOM 1627 C C . THR A 1 210 ? -16.670 -24.726 21.766 1.00 85.69 210 THR A C 1
ATOM 1629 O O . THR A 1 210 ? -16.110 -25.298 20.827 1.00 85.69 210 THR A O 1
ATOM 1632 N N . SER A 1 211 ? -16.710 -25.270 22.989 1.00 82.44 211 SER A N 1
ATOM 1633 C CA . SER A 1 211 ? -16.196 -26.627 23.230 1.00 82.44 211 SER A CA 1
ATOM 1634 C C . SER A 1 211 ? -16.887 -27.653 22.333 1.00 82.44 211 SER A C 1
ATOM 1636 O O . SER A 1 211 ? -16.205 -28.446 21.704 1.00 82.44 211 SER A O 1
ATOM 1638 N N . GLU A 1 212 ? -18.209 -27.558 22.184 1.00 82.62 212 GLU A N 1
ATOM 1639 C CA . GLU A 1 212 ? -19.005 -28.464 21.347 1.00 82.62 212 GLU A CA 1
ATOM 1640 C C . GLU A 1 212 ? -18.634 -28.361 19.863 1.00 82.62 212 GLU A C 1
ATOM 1642 O O . GLU A 1 212 ? -18.510 -29.376 19.182 1.00 82.62 212 GLU A O 1
ATOM 1647 N N . MET A 1 213 ? -18.359 -27.151 19.364 1.00 86.38 213 MET A N 1
ATOM 1648 C CA . MET A 1 213 ? -17.860 -26.962 18.000 1.00 86.38 213 MET A CA 1
ATOM 1649 C C . MET A 1 213 ? -16.461 -27.565 17.811 1.00 86.38 213 MET A C 1
ATOM 1651 O O . MET A 1 213 ? -16.176 -28.141 16.762 1.00 86.38 213 MET A O 1
ATOM 1655 N N . ARG A 1 214 ? -15.578 -27.451 18.813 1.00 87.69 214 ARG A N 1
ATOM 1656 C CA . ARG A 1 214 ? -14.243 -28.073 18.771 1.00 87.69 214 ARG A CA 1
ATOM 1657 C C . ARG A 1 214 ? -14.325 -29.596 18.838 1.00 87.69 214 ARG A C 1
ATOM 1659 O O . ARG A 1 214 ? -13.605 -30.268 18.105 1.00 87.69 214 ARG A O 1
ATOM 1666 N N . ASP A 1 215 ? -15.220 -30.137 19.653 1.00 88.38 215 ASP A N 1
ATOM 1667 C CA . ASP A 1 215 ? -15.442 -31.578 19.755 1.00 88.38 215 ASP A CA 1
ATOM 1668 C C . ASP A 1 215 ? -16.006 -32.132 18.435 1.00 88.38 215 ASP A C 1
ATOM 1670 O O . ASP A 1 215 ? -15.483 -33.116 17.912 1.00 88.38 215 ASP A O 1
ATOM 1674 N N . ALA A 1 216 ? -16.953 -31.423 17.807 1.00 87.50 216 ALA A N 1
ATOM 1675 C CA . ALA A 1 216 ? -17.484 -31.764 16.484 1.00 87.50 216 ALA A CA 1
ATOM 1676 C C . ALA A 1 216 ? -16.408 -31.747 15.383 1.00 87.50 216 ALA A C 1
ATOM 1678 O O . ALA A 1 216 ? -16.391 -32.624 14.517 1.00 87.50 216 ALA A O 1
ATOM 1679 N N . TYR A 1 217 ? -15.471 -30.792 15.430 1.00 87.19 217 TYR A N 1
ATOM 1680 C CA . TYR A 1 217 ? -14.303 -30.790 14.545 1.00 87.19 217 TYR A CA 1
ATOM 1681 C C . TYR A 1 217 ? -13.437 -32.037 14.756 1.00 87.19 217 TYR A C 1
ATOM 1683 O O . TYR A 1 217 ? -13.045 -32.697 13.793 1.00 87.19 217 TYR A O 1
ATOM 1691 N N . HIS A 1 218 ? -13.131 -32.370 16.013 1.00 85.88 218 HIS A N 1
ATOM 1692 C CA . HIS A 1 218 ? -12.282 -33.511 16.341 1.00 85.88 218 HIS A CA 1
ATOM 1693 C C . HIS A 1 218 ? -12.924 -34.851 15.973 1.00 85.88 218 HIS A C 1
ATOM 1695 O O . HIS A 1 218 ? -12.213 -35.762 15.551 1.00 85.88 218 HIS A O 1
ATOM 1701 N N . ASP A 1 219 ? -14.243 -34.976 16.079 1.00 84.62 219 ASP A N 1
ATOM 1702 C CA . ASP A 1 219 ? -14.956 -36.183 15.668 1.00 84.62 219 ASP A CA 1
ATOM 1703 C C . ASP A 1 219 ? -15.024 -36.312 14.140 1.00 84.62 219 ASP A C 1
ATOM 1705 O O . ASP A 1 219 ? -14.663 -37.363 13.606 1.00 84.62 219 ASP A O 1
ATOM 1709 N N . ALA A 1 220 ? -15.314 -35.224 13.418 1.00 83.44 220 ALA A N 1
ATOM 1710 C CA . ALA A 1 220 ? -15.235 -35.197 11.954 1.00 83.44 220 ALA A CA 1
ATOM 1711 C C . ALA A 1 220 ? -13.811 -35.490 11.432 1.00 83.44 220 ALA A C 1
ATOM 1713 O O . ALA A 1 220 ? -13.634 -36.121 10.387 1.00 83.44 220 ALA A O 1
ATOM 1714 N N . GLN A 1 221 ? -12.778 -35.080 12.174 1.00 79.50 221 GLN A N 1
ATOM 1715 C CA . GLN A 1 221 ? -11.383 -35.384 11.856 1.00 79.50 221 GLN A CA 1
ATOM 1716 C C . GLN A 1 221 ? -11.064 -36.878 12.020 1.00 79.50 221 GLN A C 1
ATOM 1718 O O . GLN A 1 221 ? -10.420 -37.465 11.150 1.00 79.50 221 GLN A O 1
ATOM 1723 N N . LYS A 1 222 ? -11.552 -37.525 13.088 1.00 80.44 222 LYS A N 1
ATOM 1724 C CA . LYS A 1 222 ? -11.406 -38.982 13.272 1.00 80.44 222 LYS A CA 1
ATOM 1725 C C . LYS A 1 222 ? -12.124 -39.764 12.166 1.00 80.44 222 LYS A C 1
ATOM 1727 O O . LYS A 1 222 ? -11.631 -40.799 11.715 1.00 80.44 222 LYS A O 1
ATOM 1732 N N . GLU A 1 223 ? -13.272 -39.279 11.697 1.00 74.69 223 GLU A N 1
ATOM 1733 C CA . GLU A 1 223 ? -13.997 -39.868 10.561 1.00 74.69 223 GLU A CA 1
ATOM 1734 C C . GLU A 1 223 ? -13.216 -39.742 9.244 1.00 74.69 223 GLU A C 1
ATOM 1736 O O . GLU A 1 223 ? -13.113 -40.709 8.488 1.00 74.69 223 GLU A O 1
ATOM 1741 N N . TYR A 1 224 ? -12.603 -38.582 8.987 1.00 68.62 224 TYR A N 1
ATOM 1742 C CA . TYR A 1 224 ? -11.731 -38.376 7.827 1.00 68.62 224 TYR A CA 1
ATOM 1743 C C . TYR A 1 224 ? -10.524 -39.330 7.837 1.00 68.62 224 TYR A C 1
ATOM 1745 O O . TYR A 1 224 ? -10.203 -39.949 6.817 1.00 68.62 224 TYR A O 1
ATOM 1753 N N . GLU A 1 225 ? -9.881 -39.480 8.997 1.00 70.38 225 GLU A N 1
ATOM 1754 C CA . GLU A 1 225 ? -8.709 -40.343 9.178 1.00 70.38 225 GLU A CA 1
ATOM 1755 C C . GLU A 1 225 ? -9.058 -41.838 9.088 1.00 70.38 225 GLU A C 1
ATOM 1757 O O . GLU A 1 225 ? -8.286 -42.618 8.532 1.00 70.38 225 GLU A O 1
ATOM 1762 N N . SER A 1 226 ? -10.237 -42.249 9.567 1.00 68.62 226 SER A N 1
ATOM 1763 C CA . SER A 1 226 ? -10.685 -43.651 9.526 1.00 68.62 226 SER A CA 1
ATOM 1764 C C . SER A 1 226 ? -11.202 -44.103 8.156 1.00 68.62 226 SER A C 1
ATOM 1766 O O . SER A 1 226 ? -11.095 -45.284 7.824 1.00 68.62 226 SER A O 1
ATOM 1768 N N . LEU A 1 227 ? -11.709 -43.180 7.333 1.00 61.28 227 LEU A N 1
ATOM 1769 C CA . LEU A 1 227 ? -12.213 -43.459 5.981 1.00 61.28 227 LEU A CA 1
ATOM 1770 C C . LEU A 1 227 ? -11.208 -43.107 4.871 1.00 61.28 227 LEU A C 1
ATOM 1772 O O . LEU A 1 227 ? -11.588 -42.997 3.705 1.00 61.28 227 LEU A O 1
ATOM 1776 N N . ASN A 1 228 ? -9.926 -42.952 5.221 1.00 58.75 228 ASN A N 1
ATOM 1777 C CA . ASN A 1 228 ? -8.815 -42.730 4.291 1.00 58.75 228 ASN A CA 1
ATOM 1778 C C . ASN A 1 228 ? -9.045 -41.552 3.316 1.00 58.75 228 ASN A C 1
ATOM 1780 O O . ASN A 1 228 ? -8.722 -41.643 2.131 1.00 58.75 228 ASN A O 1
ATOM 1784 N N . GLY A 1 229 ? -9.626 -40.454 3.814 1.00 59.25 229 GLY A N 1
ATOM 1785 C CA . GLY A 1 229 ? -9.809 -39.220 3.045 1.00 59.25 229 GLY A CA 1
ATOM 1786 C C . GLY A 1 229 ? -10.999 -39.196 2.081 1.00 59.25 229 GLY A C 1
ATOM 1787 O O . GLY A 1 229 ? -10.995 -38.412 1.135 1.00 59.25 229 GLY A O 1
ATOM 1788 N N . LEU A 1 230 ? -12.026 -40.029 2.300 1.00 61.06 230 LEU A N 1
ATOM 1789 C CA . LEU A 1 230 ? -13.249 -40.028 1.479 1.00 61.06 230 LEU A CA 1
ATOM 1790 C C . LEU A 1 230 ? -14.027 -38.692 1.527 1.00 61.06 230 LEU A C 1
ATOM 1792 O O . LEU A 1 230 ? -14.799 -38.399 0.615 1.00 61.06 230 LEU A O 1
ATOM 1796 N N . TRP A 1 231 ? -13.820 -37.876 2.563 1.00 59.94 231 TRP A N 1
ATOM 1797 C CA . TRP A 1 231 ? -14.548 -36.625 2.789 1.00 59.94 231 TRP A CA 1
ATOM 1798 C C . TRP A 1 231 ? -13.689 -35.384 2.499 1.00 59.94 231 TRP A C 1
ATOM 1800 O O . TRP A 1 231 ? -12.501 -35.357 2.802 1.00 59.94 231 TRP A O 1
ATOM 1810 N N . SER A 1 232 ? -14.300 -34.347 1.911 1.00 61.53 232 SER A N 1
ATOM 1811 C CA . SER A 1 232 ? -13.676 -33.028 1.679 1.00 61.53 232 SER A CA 1
ATOM 1812 C C . SER A 1 232 ? -13.315 -32.351 3.015 1.00 61.53 232 SER A C 1
ATOM 1814 O O . SER A 1 232 ? -14.076 -32.530 3.967 1.00 61.53 232 SER A O 1
ATOM 1816 N N . PRO A 1 233 ? -12.259 -31.508 3.088 1.00 62.03 233 PRO A N 1
ATOM 1817 C CA . PRO A 1 233 ? -11.986 -30.617 4.230 1.00 62.03 233 PRO A CA 1
ATOM 1818 C C . PRO A 1 233 ? -13.183 -29.760 4.687 1.00 62.03 233 PRO A C 1
ATOM 1820 O O . PRO A 1 233 ? -13.211 -29.251 5.806 1.00 62.03 233 PRO A O 1
ATOM 1823 N N . ASP A 1 234 ? -14.200 -29.614 3.834 1.00 75.94 234 ASP A N 1
ATOM 1824 C CA . ASP A 1 234 ? -15.458 -28.954 4.185 1.00 75.94 234 ASP A CA 1
ATOM 1825 C C . ASP A 1 234 ? -16.292 -29.740 5.212 1.00 75.94 234 ASP A C 1
ATOM 1827 O O . ASP A 1 234 ? -17.206 -29.171 5.804 1.00 75.94 234 ASP A O 1
ATOM 1831 N N . HIS A 1 235 ? -16.029 -31.037 5.417 1.00 80.00 235 HIS A N 1
ATOM 1832 C CA . HIS A 1 235 ? -16.763 -31.890 6.362 1.00 80.00 235 HIS A CA 1
ATOM 1833 C C . HIS A 1 235 ? -16.571 -31.414 7.798 1.00 80.00 235 HIS A C 1
ATOM 1835 O O . HIS A 1 235 ? -17.546 -31.186 8.512 1.00 80.00 235 HIS A O 1
ATOM 1841 N N . GLN A 1 236 ? -15.320 -31.160 8.187 1.00 82.62 236 GLN A N 1
ATOM 1842 C CA . GLN A 1 236 ? -14.985 -30.638 9.507 1.00 82.62 236 GLN A CA 1
ATOM 1843 C C . GLN A 1 236 ? -15.603 -29.252 9.722 1.00 82.62 236 GLN A C 1
ATOM 1845 O O . GLN A 1 236 ? -16.206 -28.992 10.762 1.00 82.62 236 GLN A O 1
ATOM 1850 N N . TRP A 1 237 ? -15.518 -28.376 8.715 1.00 78.44 237 TRP A N 1
ATOM 1851 C CA . TRP A 1 237 ? -16.113 -27.039 8.774 1.00 78.44 237 TRP A CA 1
ATOM 1852 C C . TRP A 1 237 ? -17.642 -27.088 8.913 1.00 78.44 237 TRP A C 1
ATOM 1854 O O . TRP A 1 237 ? -18.214 -26.403 9.759 1.00 78.44 237 TRP A O 1
ATOM 1864 N N . LYS A 1 238 ? -18.322 -27.945 8.145 1.00 81.19 238 LYS A N 1
ATOM 1865 C CA . LYS A 1 238 ? -19.779 -28.133 8.237 1.00 81.19 238 LYS A CA 1
ATOM 1866 C C . LYS A 1 238 ? -20.209 -28.712 9.582 1.00 81.19 238 LYS A C 1
ATOM 1868 O O . LYS A 1 238 ? -21.224 -28.273 10.116 1.00 81.19 238 LYS A O 1
ATOM 1873 N N . ALA A 1 239 ? -19.441 -29.646 10.142 1.00 81.06 239 ALA A N 1
ATOM 1874 C CA . ALA A 1 239 ? -19.698 -30.192 11.472 1.00 81.06 239 ALA A CA 1
ATOM 1875 C C . ALA A 1 239 ? -19.603 -29.101 12.552 1.00 81.06 239 ALA A C 1
ATOM 1877 O O . ALA A 1 239 ? -20.476 -29.008 13.413 1.00 81.06 239 ALA A O 1
ATOM 1878 N N . MET A 1 240 ? -18.608 -28.213 12.451 1.00 84.31 240 MET A N 1
ATOM 1879 C CA . MET A 1 240 ? -18.489 -27.057 13.344 1.00 84.31 240 MET A CA 1
ATOM 1880 C C . MET A 1 240 ? -19.675 -26.094 13.224 1.00 84.31 240 MET A C 1
ATOM 1882 O O . MET A 1 240 ? -20.182 -25.636 14.244 1.00 84.31 240 MET A O 1
ATOM 1886 N N . LEU A 1 241 ? -20.139 -25.791 12.006 1.00 79.81 241 LEU A N 1
ATOM 1887 C CA . LEU A 1 241 ? -21.298 -24.913 11.790 1.00 79.81 241 LEU A CA 1
ATOM 1888 C C . LEU A 1 241 ? -22.611 -25.523 12.303 1.00 79.81 241 LEU A C 1
ATOM 1890 O O . LEU A 1 241 ? -23.474 -24.798 12.795 1.00 79.81 241 LEU A O 1
ATOM 1894 N N . ALA A 1 242 ? -22.759 -26.845 12.207 1.00 81.06 242 ALA A N 1
ATOM 1895 C CA . ALA A 1 242 ? -23.922 -27.564 12.721 1.00 81.06 242 ALA A CA 1
ATOM 1896 C C . ALA A 1 242 ? -23.953 -27.609 14.258 1.00 81.06 242 ALA A C 1
ATOM 1898 O O . ALA A 1 242 ? -25.028 -27.555 14.848 1.00 81.06 242 ALA A O 1
ATOM 1899 N N . ALA A 1 243 ? -22.780 -27.674 14.893 1.00 79.75 243 ALA A N 1
ATOM 1900 C CA . ALA A 1 243 ? -22.617 -27.617 16.344 1.00 79.75 243 ALA A CA 1
ATOM 1901 C C . ALA A 1 243 ? -22.592 -26.181 16.900 1.00 79.75 243 ALA A C 1
ATOM 1903 O O . ALA A 1 243 ? -22.460 -25.987 18.109 1.00 79.75 243 ALA A O 1
ATOM 1904 N N . ALA A 1 244 ? -22.685 -25.161 16.039 1.00 79.88 244 ALA A N 1
ATOM 1905 C CA . ALA A 1 244 ? -22.759 -23.782 16.490 1.00 79.88 244 ALA A CA 1
ATOM 1906 C C . ALA A 1 244 ? -24.090 -23.553 17.233 1.00 79.88 244 ALA A C 1
ATOM 1908 O O . ALA A 1 244 ? -25.144 -23.949 16.726 1.00 79.88 244 ALA A O 1
ATOM 1909 N N . PRO A 1 245 ? -24.071 -22.904 18.412 1.00 72.38 245 PRO A N 1
ATOM 1910 C CA . PRO A 1 245 ? -25.282 -22.659 19.183 1.00 72.38 245 PRO A CA 1
ATOM 1911 C C . PRO A 1 245 ? -26.263 -21.822 18.357 1.00 72.38 245 PRO A C 1
ATOM 1913 O O . PRO A 1 245 ? -25.959 -20.695 17.965 1.00 72.38 245 PRO A O 1
ATOM 1916 N N . GLN A 1 246 ? -27.438 -22.383 18.075 1.00 61.00 246 GLN A N 1
ATOM 1917 C CA . GLN A 1 246 ? -28.495 -21.662 17.378 1.00 61.00 246 GLN A CA 1
ATOM 1918 C C . GLN A 1 246 ? -29.157 -20.697 18.360 1.00 61.00 246 GLN A C 1
ATOM 1920 O O . GLN A 1 246 ? -29.557 -21.093 19.454 1.00 61.00 246 GLN A O 1
ATOM 1925 N N . GLN A 1 247 ? -29.254 -19.420 17.987 1.00 52.72 247 GLN A N 1
ATOM 1926 C CA . GLN A 1 247 ? -30.042 -18.464 18.758 1.00 52.72 247 GLN A CA 1
ATOM 1927 C C . GLN A 1 247 ? -31.502 -18.928 18.733 1.00 52.72 247 GLN A C 1
ATOM 1929 O O . GLN A 1 247 ? -32.135 -18.927 17.677 1.00 52.72 247 GLN A O 1
ATOM 1934 N N . GLU A 1 248 ? -32.030 -19.360 19.880 1.00 39.81 248 GLU A N 1
ATOM 1935 C CA . GLU A 1 248 ? -33.457 -19.635 20.017 1.00 39.81 248 GLU A CA 1
ATOM 1936 C C . GLU A 1 248 ? -34.219 -18.336 19.740 1.00 39.81 248 GLU A C 1
ATOM 1938 O O . GLU A 1 248 ? -34.072 -17.347 20.463 1.00 39.81 248 GLU A O 1
ATOM 1943 N N . ALA A 1 249 ? -35.002 -18.331 18.661 1.00 38.91 249 ALA A N 1
ATOM 1944 C CA . ALA A 1 249 ? -35.908 -17.239 18.352 1.00 38.91 249 ALA A CA 1
ATOM 1945 C C . ALA A 1 249 ? -36.918 -17.104 19.502 1.00 38.91 249 ALA A C 1
ATOM 1947 O O . ALA A 1 249 ? -37.718 -18.013 19.738 1.00 38.91 249 ALA A O 1
ATOM 1948 N N . LYS A 1 250 ? -36.847 -15.988 20.228 1.00 32.72 250 LYS A N 1
ATOM 1949 C CA . LYS A 1 250 ? -37.867 -15.564 21.189 1.00 32.72 250 LYS A CA 1
ATOM 1950 C C . LYS A 1 250 ? -38.816 -14.569 20.548 1.00 32.72 250 LYS A C 1
ATOM 1952 O O . LYS A 1 250 ? -38.319 -13.692 19.810 1.00 32.72 250 LYS A O 1
#

Foldseek 3Di:
DDPVLVVQLVVLLVVLVVDPDVVVSVVSNVVSVVSVVVVVVVVVVVVVVVVVVVVVVVVVVVVVCVVPDVPDDFQWKFKAAQVRHTDDIGRDPVVNVVVCPDPVRPRIDIDGHHDDQPDPDPPVVLVVVLLVVCCVPQNPVFQAQFDPPDDQTGDDPVSSVSVVVSVVVSQVSVPPDPDHDDPPPDPPPPPDPPDPPPDDDDDDADPDQDPQLVVQLVVQVVVCVVVVNPDDPVSSVVSSSVSGDDDPDD

Secondary structure (DSSP, 8-state):
--HHHHHHHHHHHHHHHH-S-HHHHHHHHHHHHHHHHHHHHHHHHHHHHHHHHHHHHHHHHHHHHHHS-TTPPPSEEEEE-TT--EEEEESSHHHHHHHHTSTT-TT-EEEEE--PPPP---HHHHHHHHHHHHHHHHTTTS---B-TTSTTSBSSHHHHHHHHHHHHHHHHHHTTSS------------TTS-------S-----SSPPHHHHHHHHHHHHHHHHTTT-S-THHHHHHHHHTSPP----